Protein AF-A0A7J6P573-F1 (afdb_monomer_lite)

Radius of gyration: 53.31 Å; chains: 1; bounding box: 115×46×154 Å

Structure (mmCIF, N/CA/C/O backbone):
data_AF-A0A7J6P573-F1
#
_entry.id   AF-A0A7J6P573-F1
#
loop_
_atom_site.group_PDB
_atom_site.id
_atom_site.type_symbol
_atom_site.label_atom_id
_atom_site.label_alt_id
_atom_site.label_comp_id
_atom_site.label_asym_id
_atom_site.label_entity_id
_atom_site.label_seq_id
_atom_site.pdbx_PDB_ins_code
_atom_site.Cartn_x
_atom_site.Cartn_y
_atom_site.Cartn_z
_atom_site.occupancy
_atom_site.B_iso_or_equiv
_atom_site.auth_seq_id
_atom_site.auth_comp_id
_atom_site.auth_asym_id
_atom_site.auth_atom_id
_atom_site.pdbx_PDB_model_num
ATOM 1 N N . MET A 1 1 ? -45.128 -30.178 94.045 1.00 43.94 1 MET A N 1
ATOM 2 C CA . MET A 1 1 ? -44.960 -30.212 92.576 1.00 43.94 1 MET A CA 1
ATOM 3 C C . MET A 1 1 ? -45.732 -29.048 91.982 1.00 43.94 1 MET A C 1
ATOM 5 O O . MET A 1 1 ? -46.834 -28.807 92.449 1.00 43.94 1 MET A O 1
ATOM 9 N N . GLY A 1 2 ? -45.166 -28.350 90.994 1.00 41.28 2 GLY A N 1
ATOM 10 C CA . GLY A 1 2 ? -45.863 -27.306 90.231 1.00 41.28 2 GLY A CA 1
ATOM 11 C C . GLY A 1 2 ? -45.078 -26.000 90.137 1.00 41.28 2 GLY A C 1
ATOM 12 O O . GLY A 1 2 ? -45.415 -25.030 90.800 1.00 41.28 2 GLY A O 1
ATOM 13 N N . SER A 1 3 ? -44.001 -26.004 89.350 1.00 35.94 3 SER A N 1
ATOM 14 C CA . SER A 1 3 ? -43.185 -24.824 89.044 1.00 35.94 3 SER A CA 1
ATOM 15 C C . SER A 1 3 ? -43.950 -23.885 88.088 1.00 35.94 3 SER A C 1
ATOM 17 O O . SER A 1 3 ? -44.487 -24.380 87.091 1.00 35.94 3 SER A O 1
ATOM 19 N N . PRO A 1 4 ? -44.038 -22.568 88.354 1.00 46.03 4 PRO A N 1
ATOM 20 C CA . PRO A 1 4 ? -44.688 -21.631 87.450 1.00 46.03 4 PRO A CA 1
ATOM 21 C C . PRO A 1 4 ? -43.795 -21.380 86.229 1.00 46.03 4 PRO A C 1
ATOM 23 O O . PRO A 1 4 ? -42.651 -20.943 86.345 1.00 46.03 4 PRO A O 1
ATOM 26 N N . ARG A 1 5 ? -44.336 -21.694 85.047 1.00 45.78 5 ARG A N 1
ATOM 27 C CA . ARG A 1 5 ? -43.726 -21.429 83.740 1.00 45.78 5 ARG A CA 1
ATOM 28 C C . ARG A 1 5 ? -43.438 -19.934 83.595 1.00 45.78 5 ARG A C 1
ATOM 30 O O . ARG A 1 5 ? -44.344 -19.113 83.708 1.00 45.78 5 ARG A O 1
ATOM 37 N N . ALA A 1 6 ? -42.179 -19.612 83.317 1.00 46.62 6 ALA A N 1
ATOM 38 C CA . ALA A 1 6 ? -41.739 -18.278 82.947 1.00 46.62 6 ALA A CA 1
ATOM 39 C C . ALA A 1 6 ? -42.472 -17.819 81.677 1.00 46.62 6 ALA A C 1
ATOM 41 O O . ALA A 1 6 ? -42.415 -18.487 80.645 1.00 46.62 6 ALA A O 1
ATOM 42 N N . ALA A 1 7 ? -43.152 -16.678 81.762 1.00 47.31 7 ALA A N 1
ATOM 43 C CA . ALA A 1 7 ? -43.658 -15.964 80.602 1.00 47.31 7 ALA A CA 1
ATOM 44 C C . ALA A 1 7 ? -42.458 -15.470 79.777 1.00 47.31 7 ALA A C 1
ATOM 46 O O . ALA A 1 7 ? -41.698 -14.605 80.214 1.00 47.31 7 ALA A O 1
ATOM 47 N N . SER A 1 8 ? -42.248 -16.053 78.599 1.00 50.53 8 SER A N 1
ATOM 48 C CA . SER A 1 8 ? -41.282 -15.563 77.619 1.00 50.53 8 SER A CA 1
ATOM 49 C C . SER A 1 8 ? -41.770 -14.221 77.070 1.00 50.53 8 SER A C 1
ATOM 51 O O . SER A 1 8 ? -42.829 -14.154 76.451 1.00 50.53 8 SER A O 1
ATOM 53 N N . SER A 1 9 ? -41.013 -13.152 77.327 1.00 51.59 9 SER A N 1
ATOM 54 C CA . SER A 1 9 ? -41.333 -11.791 76.881 1.00 51.59 9 SER A CA 1
ATOM 55 C C . SER A 1 9 ? -41.435 -11.715 75.344 1.00 51.59 9 SER A C 1
ATOM 57 O O . SER A 1 9 ? -40.493 -12.141 74.671 1.00 51.59 9 SER A O 1
ATOM 59 N N . PRO A 1 10 ? -42.514 -11.144 74.770 1.00 57.53 10 PRO A N 1
ATOM 60 C CA . PRO A 1 10 ? -42.700 -11.001 73.317 1.00 57.53 10 PRO A CA 1
ATOM 61 C C . PRO A 1 10 ? -41.583 -10.191 72.637 1.00 57.53 10 PRO A C 1
ATOM 63 O O . PRO A 1 10 ? -41.299 -10.387 71.460 1.00 57.53 10 PRO A O 1
ATOM 66 N N . SER A 1 11 ? -40.869 -9.360 73.402 1.00 58.06 11 SER A N 1
ATOM 67 C CA . SER A 1 11 ? -39.683 -8.623 72.953 1.00 58.06 11 SER A CA 1
ATOM 68 C C . SER A 1 11 ? -38.535 -9.549 72.511 1.00 58.06 11 SER A C 1
ATOM 70 O O . SER A 1 11 ? -37.875 -9.253 71.519 1.00 58.06 11 SER A O 1
ATOM 72 N N . ARG A 1 12 ? -38.354 -10.713 73.162 1.00 58.75 12 ARG A N 1
ATOM 73 C CA . ARG A 1 12 ? -37.342 -11.716 72.769 1.00 58.75 12 ARG A CA 1
ATOM 74 C C . ARG A 1 12 ? -37.681 -12.415 71.454 1.00 58.75 12 ARG A C 1
ATOM 76 O O . ARG A 1 12 ? -36.797 -12.622 70.629 1.00 58.75 12 ARG A O 1
ATOM 83 N N . ALA A 1 13 ? -38.957 -12.732 71.247 1.00 65.94 13 ALA A N 1
ATOM 84 C CA . ALA A 1 13 ? -39.418 -13.364 70.014 1.00 65.94 13 ALA A CA 1
ATOM 85 C C . ALA A 1 13 ? -39.242 -12.431 68.802 1.00 65.94 13 ALA A C 1
ATOM 87 O O . ALA A 1 13 ? -38.835 -12.872 67.732 1.00 65.94 13 ALA A O 1
ATOM 88 N N . ILE A 1 14 ? -39.476 -11.126 68.979 1.00 69.12 14 ILE A N 1
ATOM 89 C CA . ILE A 1 14 ? -39.276 -10.126 67.920 1.00 69.12 14 ILE A CA 1
ATOM 90 C C . ILE A 1 14 ? -37.786 -9.965 67.587 1.00 69.12 14 ILE A C 1
ATOM 92 O O . ILE A 1 14 ? -37.425 -9.939 66.411 1.00 69.12 14 ILE A O 1
ATOM 96 N N . THR A 1 15 ? -36.902 -9.922 68.590 1.00 76.38 15 THR A N 1
ATOM 97 C CA . THR A 1 15 ? -35.450 -9.856 68.346 1.00 76.38 15 THR A CA 1
ATOM 98 C C . THR A 1 15 ? -34.914 -11.097 67.633 1.00 76.38 15 THR A C 1
ATOM 100 O O . THR A 1 15 ? -34.114 -10.958 66.714 1.00 76.38 15 THR A O 1
ATOM 103 N N . GLU A 1 16 ? -35.394 -12.296 67.977 1.00 79.06 16 GLU A N 1
ATOM 104 C CA . GLU A 1 16 ? -34.980 -13.542 67.313 1.00 79.06 16 GLU A CA 1
ATOM 105 C C . GLU A 1 16 ? -35.412 -13.584 65.838 1.00 79.06 16 GLU A C 1
ATOM 107 O O . GLU A 1 16 ? -34.642 -14.008 64.974 1.00 79.06 16 GLU A O 1
ATOM 112 N N . VAL A 1 17 ? -36.611 -13.083 65.519 1.00 82.69 17 VAL A N 1
ATOM 113 C CA . VAL A 1 17 ? -37.100 -12.985 64.133 1.00 82.69 17 VAL A CA 1
ATOM 114 C C . VAL A 1 17 ? -36.307 -11.952 63.325 1.00 82.69 17 VAL A C 1
ATOM 116 O O . VAL A 1 17 ? -35.966 -12.208 62.167 1.00 82.69 17 VAL A O 1
ATOM 119 N N . CYS A 1 18 ? -35.975 -10.802 63.918 1.00 78.19 18 CYS A N 1
ATOM 120 C CA . CYS A 1 18 ? -35.147 -9.784 63.268 1.00 78.19 18 CYS A CA 1
ATOM 121 C C . CYS A 1 18 ? -33.716 -10.281 63.014 1.00 78.19 18 CYS A C 1
ATOM 123 O O . CYS A 1 18 ? -33.201 -10.103 61.911 1.00 78.19 18 CYS A O 1
ATOM 125 N N . GLU A 1 19 ? -33.094 -10.965 63.977 1.00 85.06 19 GLU A N 1
ATOM 126 C CA . GLU A 1 19 ? -31.773 -11.574 63.788 1.00 85.06 19 GLU A CA 1
ATOM 127 C C . GLU A 1 19 ? -31.782 -12.665 62.713 1.00 85.06 19 GLU A C 1
ATOM 129 O O . GLU A 1 19 ? -30.853 -12.748 61.910 1.00 85.06 19 GLU A O 1
ATOM 134 N N . ALA A 1 20 ? -32.832 -13.489 62.657 1.00 85.50 20 ALA A N 1
ATOM 135 C CA . ALA A 1 20 ? -32.967 -14.508 61.621 1.00 85.50 20 ALA A CA 1
ATOM 136 C C . ALA A 1 20 ? -33.072 -13.887 60.216 1.00 85.50 20 ALA A C 1
ATOM 138 O O . ALA A 1 20 ? -32.422 -14.367 59.286 1.00 85.50 20 ALA A O 1
ATOM 139 N N . LYS A 1 21 ? -33.832 -12.792 60.063 1.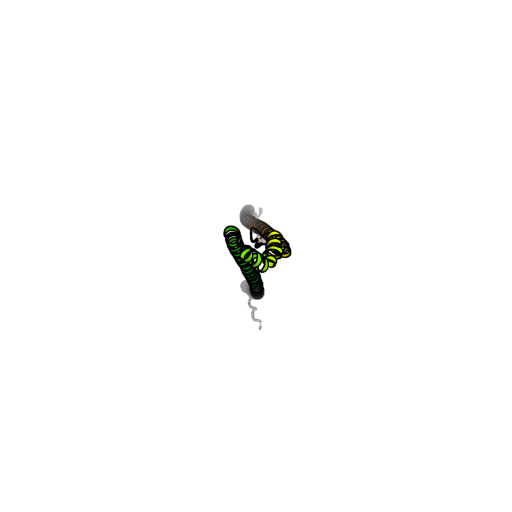00 84.00 21 LYS A N 1
ATOM 140 C CA . LYS A 1 21 ? -33.922 -12.045 58.797 1.00 84.00 21 LYS A CA 1
ATOM 141 C C . LYS A 1 21 ? -32.599 -11.386 58.407 1.00 84.00 21 LYS A C 1
ATOM 143 O O . LYS A 1 21 ? -32.225 -11.464 57.240 1.00 84.00 21 LYS A O 1
ATOM 148 N N . LEU A 1 22 ? -31.879 -10.792 59.360 1.00 85.75 22 LEU A N 1
ATOM 149 C CA . LEU A 1 22 ? -30.566 -10.189 59.104 1.00 85.75 22 LEU A CA 1
ATOM 150 C C . LEU A 1 22 ? -29.550 -11.229 58.618 1.00 85.75 22 LEU A C 1
ATOM 152 O O . LEU A 1 22 ? -28.890 -10.996 57.611 1.00 85.75 22 LEU A O 1
ATOM 156 N N . ARG A 1 23 ? -29.497 -12.418 59.234 1.00 88.94 23 ARG A N 1
ATOM 157 C CA . ARG A 1 23 ? -28.616 -13.511 58.774 1.00 88.94 23 ARG A CA 1
ATOM 158 C C . ARG A 1 23 ? -28.966 -13.999 57.365 1.00 88.94 23 ARG A C 1
ATOM 160 O O . ARG A 1 23 ? -28.074 -14.316 56.585 1.00 88.94 23 ARG A O 1
ATOM 167 N N . LEU A 1 24 ? -30.256 -14.042 57.028 1.00 88.12 24 LEU A N 1
ATOM 168 C CA . LEU A 1 24 ? -30.734 -14.382 55.683 1.00 88.12 24 LEU A CA 1
ATOM 169 C C . LEU A 1 24 ? -30.317 -13.332 54.643 1.00 88.12 24 LEU A C 1
ATOM 171 O O . LEU A 1 24 ? -29.870 -13.687 53.551 1.00 88.12 24 LEU A O 1
ATOM 175 N N . MET A 1 25 ? -30.420 -12.047 54.990 1.00 83.31 25 MET A N 1
ATOM 176 C CA . MET A 1 25 ? -29.971 -10.948 54.133 1.00 83.31 25 MET A CA 1
ATOM 177 C C . MET A 1 25 ? -28.450 -10.946 53.946 1.00 83.31 25 MET A C 1
ATOM 179 O O . MET A 1 25 ? -27.983 -10.787 52.823 1.00 83.31 25 MET A O 1
ATOM 183 N N . GLU A 1 26 ? -27.677 -11.175 55.010 1.00 88.50 26 GLU A N 1
ATOM 184 C CA . GLU A 1 26 ? -26.214 -11.293 54.941 1.00 88.50 26 GLU A CA 1
ATOM 185 C C . GLU A 1 26 ? -25.767 -12.486 54.086 1.00 88.50 26 GLU A C 1
ATOM 187 O O . GLU A 1 26 ? -24.824 -12.364 53.304 1.00 88.50 26 GLU A O 1
ATOM 192 N N . GLY A 1 27 ? -26.456 -13.629 54.195 1.00 84.62 27 GLY A N 1
ATOM 193 C CA . GLY A 1 27 ? -26.216 -14.792 53.337 1.00 84.62 27 GLY A CA 1
ATOM 194 C C . GLY A 1 27 ? -26.481 -14.482 51.864 1.00 84.62 27 GLY A C 1
ATOM 195 O O . GLY A 1 27 ? -25.620 -14.721 51.020 1.00 84.62 27 GLY A O 1
ATOM 196 N N . SER A 1 28 ? -27.622 -13.850 51.576 1.00 83.56 28 SER A N 1
ATOM 197 C CA . SER A 1 28 ? -28.008 -13.457 50.214 1.00 83.56 28 SER A CA 1
ATOM 198 C C . SER A 1 28 ? -27.032 -12.440 49.606 1.00 83.56 28 SER A C 1
ATOM 200 O O . SER A 1 28 ? -26.704 -12.525 48.425 1.00 83.56 28 SER A O 1
ATOM 202 N N . LEU A 1 29 ? -26.530 -11.492 50.409 1.00 82.12 29 LEU A N 1
ATOM 203 C CA . LEU A 1 29 ? -25.519 -10.517 49.989 1.00 82.12 29 LEU A CA 1
ATOM 204 C C . LEU A 1 29 ? -24.195 -11.190 49.619 1.00 82.12 29 LEU A C 1
ATOM 206 O O . LEU A 1 29 ? -23.655 -10.897 48.558 1.00 82.12 29 LEU A O 1
ATOM 210 N N . ARG A 1 30 ? -23.706 -12.133 50.432 1.00 86.12 30 ARG A N 1
ATOM 211 C CA . ARG A 1 30 ? -22.463 -12.866 50.128 1.00 86.12 30 ARG A CA 1
ATOM 212 C C . ARG A 1 30 ? -22.586 -13.755 48.892 1.00 86.12 30 ARG A C 1
ATOM 214 O O . ARG A 1 30 ? -21.632 -13.876 48.125 1.00 86.12 30 ARG A O 1
ATOM 221 N N . GLU A 1 31 ? -23.743 -14.372 48.673 1.00 82.81 31 GLU A N 1
ATOM 222 C CA . GLU A 1 31 ? -24.013 -15.142 47.451 1.00 82.81 31 GLU A CA 1
ATOM 223 C C . GLU A 1 31 ? -24.044 -14.238 46.211 1.00 82.81 31 GLU A C 1
ATOM 225 O O . GLU A 1 31 ? -23.448 -14.565 45.186 1.00 82.81 31 GLU A O 1
ATOM 230 N N . LEU A 1 32 ? -24.654 -13.054 46.315 1.00 81.00 32 LEU A N 1
ATOM 231 C CA . LEU A 1 32 ? -24.634 -12.042 45.255 1.00 81.00 32 LEU A CA 1
ATOM 232 C C . LEU A 1 32 ? -23.225 -11.501 44.980 1.00 81.00 32 LEU A C 1
ATOM 234 O O . LEU A 1 32 ? -22.864 -11.313 43.820 1.00 81.00 32 LEU A O 1
ATOM 238 N N . GLU A 1 33 ? -22.432 -11.243 46.018 1.00 83.50 33 GLU A N 1
ATOM 239 C CA . GLU A 1 33 ? -21.050 -10.767 45.895 1.00 83.50 33 GLU A CA 1
ATOM 240 C C . GLU A 1 33 ? -20.144 -11.824 45.263 1.00 83.50 33 GLU A C 1
ATOM 242 O O . GLU A 1 33 ? -19.420 -11.515 44.320 1.00 83.50 33 GLU A O 1
ATOM 247 N N . SER A 1 34 ? -20.226 -13.077 45.717 1.00 83.19 34 SER A N 1
ATOM 248 C CA . SER A 1 34 ? -19.452 -14.183 45.137 1.00 83.19 34 SER A CA 1
ATOM 249 C C . SER A 1 34 ? -19.878 -14.507 43.703 1.00 83.19 34 SER A C 1
ATOM 251 O O . SER A 1 34 ? -19.017 -14.717 42.851 1.00 83.19 34 SER A O 1
ATOM 253 N N . GLY A 1 35 ? -21.178 -14.462 43.395 1.00 87.62 35 GLY A N 1
ATOM 254 C CA . GLY A 1 35 ? -21.686 -14.637 42.033 1.00 87.62 35 GLY A CA 1
ATOM 255 C C . GLY A 1 35 ? -21.244 -13.519 41.084 1.00 87.62 35 GLY A C 1
ATOM 256 O O . GLY A 1 35 ? -20.828 -13.793 39.959 1.00 87.62 35 GLY A O 1
ATOM 257 N N . LYS A 1 36 ? -21.269 -12.259 41.540 1.00 88.19 36 LYS A N 1
ATOM 258 C CA . LYS A 1 36 ? -20.754 -11.119 40.762 1.00 88.19 36 LYS A CA 1
ATOM 259 C C . LYS A 1 36 ? -19.240 -11.177 40.584 1.00 88.19 36 LYS A C 1
ATOM 261 O O . LYS A 1 36 ? -18.768 -10.876 39.494 1.00 88.19 36 LYS A O 1
ATOM 266 N N . ALA A 1 37 ? -18.492 -11.567 41.615 1.00 83.88 37 ALA A N 1
ATOM 267 C CA . ALA A 1 37 ? -17.044 -11.732 41.527 1.00 83.88 37 ALA A CA 1
ATOM 268 C C . ALA A 1 37 ? -16.671 -12.813 40.502 1.00 83.88 37 ALA A C 1
ATOM 270 O O . ALA A 1 37 ? -15.862 -12.548 39.620 1.00 83.88 37 ALA A O 1
ATOM 271 N N . ALA A 1 38 ? -17.335 -13.972 40.541 1.00 88.56 38 ALA A N 1
ATOM 272 C CA . ALA A 1 38 ? -17.115 -15.045 39.572 1.00 88.56 38 ALA A CA 1
ATOM 273 C C . ALA A 1 38 ? -17.469 -14.623 38.134 1.00 88.56 38 ALA A C 1
ATOM 275 O O . ALA A 1 38 ? -16.730 -14.925 37.200 1.00 88.56 38 ALA A O 1
ATOM 276 N N . ALA A 1 39 ? -18.570 -13.885 37.946 1.00 88.12 39 ALA A N 1
ATOM 277 C CA . ALA A 1 39 ? -18.953 -13.370 36.631 1.00 88.12 39 ALA A CA 1
ATOM 278 C C . ALA A 1 39 ? -17.941 -12.347 36.083 1.00 88.12 39 ALA A C 1
ATOM 280 O O . ALA A 1 39 ? -17.619 -12.379 34.896 1.00 88.12 39 ALA A O 1
ATOM 281 N N . LEU A 1 40 ? -17.417 -11.465 36.941 1.00 88.88 40 LEU A N 1
ATOM 282 C CA . LEU A 1 40 ? -16.376 -10.504 36.569 1.00 88.88 40 LEU A CA 1
ATOM 283 C C . LEU A 1 40 ? -15.049 -11.196 36.247 1.00 88.88 40 LEU A C 1
ATOM 285 O O . LEU A 1 40 ? -14.399 -10.820 35.278 1.00 88.88 40 LEU A O 1
ATOM 289 N N . GLU A 1 41 ? -14.654 -12.218 37.009 1.00 92.12 41 GLU A N 1
ATOM 290 C CA . GLU A 1 41 ? -13.468 -13.028 36.704 1.00 92.12 41 GLU A CA 1
ATOM 291 C C . GLU A 1 41 ? -13.602 -13.732 35.348 1.00 92.12 41 GLU A C 1
ATOM 293 O O . GLU A 1 41 ? -12.665 -13.722 34.550 1.00 92.12 41 GLU A O 1
ATOM 298 N N . GLU A 1 42 ? -14.776 -14.288 35.041 1.00 92.88 42 GLU A N 1
ATOM 299 C CA . GLU A 1 42 ? -15.028 -14.905 33.739 1.00 92.88 42 GLU A CA 1
ATOM 300 C C . GLU A 1 42 ? -14.995 -13.876 32.596 1.00 92.88 42 GLU A C 1
ATOM 302 O O . GLU A 1 42 ? -14.452 -14.158 31.524 1.00 92.88 42 GLU A O 1
ATOM 307 N N . GLU A 1 43 ? -15.530 -12.668 32.804 1.00 91.19 43 GLU A N 1
ATOM 308 C CA . GLU A 1 43 ? -15.414 -11.583 31.825 1.00 91.19 43 GLU A CA 1
ATOM 309 C C . GLU A 1 43 ? -13.966 -11.141 31.611 1.00 91.19 43 GLU A C 1
ATOM 311 O O . GLU A 1 43 ? -13.571 -10.988 30.454 1.00 91.19 43 GLU A O 1
ATOM 316 N N . ILE A 1 44 ? -13.172 -11.003 32.679 1.00 92.00 44 ILE A N 1
ATOM 317 C CA . ILE A 1 44 ? -11.746 -10.655 32.591 1.00 92.00 44 ILE A CA 1
ATOM 318 C C . ILE A 1 44 ? -11.004 -11.701 31.754 1.00 92.00 44 ILE A C 1
ATOM 320 O O . ILE A 1 44 ? -10.337 -11.348 30.782 1.00 92.00 44 ILE A O 1
ATOM 324 N N . LEU A 1 45 ? -11.206 -12.990 32.043 1.00 94.56 45 LEU A N 1
ATOM 325 C CA . LEU A 1 45 ? -10.591 -14.079 31.280 1.00 94.56 45 LEU A CA 1
ATOM 326 C C . LEU A 1 45 ? -11.005 -14.059 29.803 1.00 94.56 45 LEU A C 1
ATOM 328 O O . LEU A 1 45 ? -10.179 -14.279 28.917 1.00 94.56 45 LEU A O 1
ATOM 332 N N . ARG A 1 46 ? -12.277 -13.763 29.507 1.00 93.12 46 ARG A N 1
ATOM 333 C CA . ARG A 1 46 ? -12.747 -13.613 28.121 1.00 93.12 46 ARG A CA 1
ATOM 334 C C . ARG A 1 46 ? -12.126 -12.402 27.430 1.00 93.12 46 ARG A C 1
ATOM 336 O O . ARG A 1 46 ? -11.844 -12.482 26.234 1.00 93.12 46 ARG A O 1
ATOM 343 N N . THR A 1 47 ? -11.950 -11.281 28.128 1.00 91.12 47 THR A N 1
ATOM 344 C CA . THR A 1 47 ? -11.287 -10.103 27.558 1.00 91.12 47 THR A CA 1
ATOM 345 C C . THR A 1 47 ? -9.806 -10.349 27.316 1.00 91.12 47 THR A C 1
ATOM 347 O O . THR A 1 47 ? -9.326 -9.987 26.245 1.00 91.12 47 THR A O 1
ATOM 350 N N . ASP A 1 48 ? -9.115 -11.030 28.228 1.00 93.88 48 ASP A N 1
ATOM 351 C CA . ASP A 1 48 ? -7.700 -11.373 28.078 1.00 93.88 48 ASP A CA 1
ATOM 352 C C . ASP A 1 48 ? -7.486 -12.314 26.888 1.00 93.88 48 ASP A C 1
ATOM 354 O O . ASP A 1 48 ? -6.648 -12.042 26.030 1.00 93.88 48 ASP A O 1
ATOM 358 N N . ALA A 1 49 ? -8.328 -13.344 26.742 1.00 94.12 49 ALA A N 1
ATOM 359 C CA . ALA A 1 49 ? -8.282 -14.239 25.585 1.00 94.12 49 ALA A CA 1
ATOM 360 C C . ALA A 1 49 ? -8.491 -13.490 24.254 1.00 94.12 49 ALA A C 1
ATOM 362 O O . ALA A 1 49 ? -7.797 -13.749 23.271 1.00 94.12 49 ALA A O 1
ATOM 363 N N . LYS A 1 50 ? -9.416 -12.520 24.216 1.00 92.25 50 LYS A N 1
ATOM 364 C CA . LYS A 1 50 ? -9.623 -11.671 23.030 1.00 92.25 50 LYS A CA 1
ATOM 365 C C . LYS A 1 50 ? -8.441 -10.744 22.758 1.00 92.25 50 LYS A C 1
ATOM 367 O O . LYS A 1 50 ? -8.133 -10.490 21.597 1.00 92.25 50 LYS A O 1
ATOM 372 N N . LEU A 1 51 ? -7.799 -10.209 23.796 1.00 91.44 51 LEU A N 1
ATOM 373 C CA . LEU A 1 51 ? -6.602 -9.384 23.640 1.00 91.44 51 LEU A CA 1
ATOM 374 C C . LEU A 1 51 ? -5.440 -10.202 23.071 1.00 91.44 51 LEU A C 1
ATOM 376 O O . LEU A 1 51 ? -4.751 -9.719 22.174 1.00 91.44 51 LEU A O 1
ATOM 380 N N . GLU A 1 52 ? -5.258 -11.442 23.528 1.00 93.94 52 GLU A N 1
ATOM 381 C CA . GLU A 1 52 ? -4.266 -12.361 22.963 1.00 93.94 52 GLU A CA 1
ATOM 382 C C . GLU A 1 52 ? -4.561 -12.690 21.494 1.00 93.94 52 GLU A C 1
ATOM 384 O O . GLU A 1 52 ? -3.657 -12.622 20.660 1.00 93.94 52 GLU A O 1
ATOM 389 N N . GLU A 1 53 ? -5.819 -12.980 21.147 1.00 94.19 53 GLU A N 1
ATOM 390 C CA . GLU A 1 53 ? -6.236 -13.231 19.761 1.00 94.19 53 GLU A CA 1
ATOM 391 C C . GLU A 1 53 ? -5.965 -12.016 18.856 1.00 94.19 53 GLU A C 1
ATOM 393 O O . GLU A 1 53 ? -5.387 -12.149 17.775 1.00 94.19 53 GLU A O 1
ATOM 398 N N . LEU A 1 54 ? -6.311 -10.809 19.318 1.00 89.94 54 LEU A N 1
ATOM 399 C CA . LEU A 1 54 ? -6.016 -9.567 18.599 1.00 89.94 54 LEU A CA 1
ATOM 400 C C . LEU A 1 54 ? -4.509 -9.326 18.452 1.00 89.94 54 LEU A C 1
ATOM 402 O O . LEU A 1 54 ? -4.075 -8.859 17.399 1.00 89.94 54 LEU A O 1
ATOM 406 N N . GLY A 1 55 ? -3.713 -9.666 19.468 1.00 93.12 55 GLY A N 1
ATOM 407 C CA . GLY A 1 55 ? -2.253 -9.614 19.400 1.00 93.12 55 GLY A CA 1
ATOM 408 C C . GLY A 1 55 ? -1.697 -10.539 18.316 1.00 93.12 55 GLY A C 1
ATOM 409 O O . GLY A 1 55 ? -0.912 -10.106 17.474 1.00 93.12 55 GLY A O 1
ATOM 410 N N . GLN A 1 56 ? -2.176 -11.785 18.262 1.00 94.69 56 GLN A N 1
ATOM 411 C CA . GLN A 1 56 ? -1.774 -12.752 17.235 1.00 94.69 56 GLN A CA 1
ATOM 412 C C . GLN A 1 56 ? -2.161 -12.297 15.821 1.00 94.69 56 GLN A C 1
ATOM 414 O O . GLN A 1 56 ? -1.367 -12.444 14.888 1.00 94.69 56 GLN A O 1
ATOM 419 N N . LEU A 1 57 ? -3.355 -11.718 15.654 1.00 90.00 57 LEU A N 1
ATOM 420 C CA . LEU A 1 57 ? -3.803 -11.152 14.379 1.00 90.00 57 LEU A CA 1
ATOM 421 C C . LEU A 1 57 ? -2.952 -9.951 13.953 1.00 90.00 57 LEU A C 1
ATOM 423 O O . LEU A 1 57 ? -2.598 -9.840 12.779 1.00 90.00 57 LEU A O 1
ATOM 427 N N . ALA A 1 58 ? -2.587 -9.072 14.889 1.00 88.44 58 ALA A N 1
ATOM 428 C CA . ALA A 1 58 ? -1.706 -7.942 14.611 1.00 88.44 58 ALA A CA 1
ATOM 429 C C . ALA A 1 58 ? -0.306 -8.409 14.182 1.00 88.44 58 ALA A C 1
ATOM 431 O O . ALA A 1 58 ? 0.242 -7.907 13.197 1.00 88.44 58 ALA A O 1
ATOM 432 N N . ASP A 1 59 ? 0.254 -9.412 14.859 1.00 92.44 59 ASP A N 1
ATOM 433 C CA . ASP A 1 59 ? 1.551 -9.993 14.506 1.00 92.44 59 ASP A CA 1
ATOM 434 C C . ASP A 1 59 ? 1.524 -10.700 13.145 1.00 92.44 59 ASP A C 1
ATOM 436 O O . ASP A 1 59 ? 2.501 -10.634 12.394 1.00 92.44 59 ASP A O 1
ATOM 440 N N . ALA A 1 60 ? 0.419 -11.374 12.810 1.00 90.56 60 ALA A N 1
ATOM 441 C CA . ALA A 1 60 ? 0.214 -11.972 11.493 1.00 90.56 60 ALA A CA 1
ATOM 442 C C . ALA A 1 60 ? 0.158 -10.898 10.399 1.00 90.56 60 ALA A C 1
ATOM 444 O O . ALA A 1 60 ? 0.966 -10.939 9.477 1.00 90.56 60 ALA A O 1
ATOM 445 N N . ALA A 1 61 ? -0.678 -9.870 10.567 1.00 85.06 61 ALA A N 1
ATOM 446 C CA . ALA A 1 61 ? -0.768 -8.765 9.614 1.00 85.06 61 ALA A CA 1
ATOM 447 C C . ALA A 1 61 ? 0.579 -8.044 9.427 1.00 85.06 61 ALA A C 1
ATOM 449 O O . ALA A 1 61 ? 0.933 -7.644 8.322 1.00 85.06 61 ALA A O 1
ATOM 450 N N . THR A 1 62 ? 1.366 -7.900 10.496 1.00 88.38 62 THR A N 1
ATOM 451 C CA . THR A 1 62 ? 2.694 -7.275 10.419 1.00 88.38 62 THR A CA 1
ATOM 452 C C . THR A 1 62 ? 3.691 -8.142 9.646 1.00 88.38 62 THR A C 1
ATOM 454 O O . THR A 1 62 ? 4.553 -7.601 8.952 1.00 88.38 62 THR A O 1
ATOM 457 N N . ARG A 1 63 ? 3.596 -9.474 9.752 1.00 91.25 63 ARG A N 1
ATOM 458 C CA . ARG A 1 63 ? 4.399 -10.403 8.943 1.00 91.25 63 ARG A CA 1
ATOM 459 C C . ARG A 1 63 ? 4.002 -10.339 7.474 1.00 91.25 63 ARG A C 1
ATOM 461 O O . ARG A 1 63 ? 4.884 -10.119 6.653 1.00 91.25 63 ARG A O 1
ATOM 468 N N . ASP A 1 64 ? 2.710 -10.404 7.175 1.00 86.88 64 ASP A N 1
ATOM 469 C CA . ASP A 1 64 ? 2.198 -10.333 5.802 1.00 86.88 64 ASP A CA 1
ATOM 470 C C . ASP A 1 64 ? 2.629 -9.021 5.122 1.00 86.88 64 ASP A C 1
ATOM 472 O O . ASP A 1 64 ? 3.166 -9.026 4.017 1.00 86.88 64 ASP A O 1
ATOM 476 N N . LEU A 1 65 ? 2.525 -7.888 5.829 1.00 79.69 65 LEU A N 1
ATOM 477 C CA . LEU A 1 65 ? 2.989 -6.589 5.327 1.00 79.69 65 LEU A CA 1
ATOM 478 C C . LEU A 1 65 ? 4.502 -6.541 5.072 1.00 79.69 65 LEU A C 1
ATOM 480 O O . LEU A 1 65 ? 4.947 -5.845 4.158 1.00 79.69 65 LEU A O 1
ATOM 484 N N . ARG A 1 66 ? 5.309 -7.234 5.885 1.00 84.94 66 ARG A N 1
ATOM 485 C CA . ARG A 1 66 ? 6.760 -7.322 5.660 1.00 84.94 66 ARG A CA 1
ATOM 486 C C . ARG A 1 66 ? 7.070 -8.157 4.427 1.00 84.94 66 ARG A C 1
ATOM 488 O O . ARG A 1 66 ? 7.883 -7.718 3.622 1.00 84.94 66 ARG A O 1
ATOM 495 N N . GLU A 1 67 ? 6.404 -9.294 4.258 1.00 86.12 67 GLU A N 1
ATOM 496 C CA . GLU A 1 67 ? 6.563 -10.143 3.075 1.00 86.12 67 GLU A CA 1
ATOM 497 C C . GLU A 1 67 ? 6.157 -9.395 1.797 1.00 86.12 67 GLU A C 1
ATOM 499 O O . GLU A 1 67 ? 6.919 -9.374 0.829 1.00 86.12 67 GLU A O 1
ATOM 504 N N . ASP A 1 68 ? 5.020 -8.694 1.809 1.00 77.19 68 ASP A N 1
ATOM 505 C CA . ASP A 1 68 ? 4.574 -7.860 0.687 1.00 77.19 68 ASP A CA 1
ATOM 506 C C . ASP A 1 68 ? 5.582 -6.746 0.363 1.00 77.19 68 ASP A C 1
ATOM 508 O O . ASP A 1 68 ? 5.872 -6.463 -0.807 1.00 77.19 68 ASP A O 1
ATOM 512 N N . PHE A 1 69 ? 6.151 -6.111 1.393 1.00 81.88 69 PHE A N 1
ATOM 513 C CA . PHE A 1 69 ? 7.166 -5.075 1.218 1.00 81.88 69 PHE A CA 1
ATOM 514 C C . PHE A 1 69 ? 8.471 -5.636 0.637 1.00 81.88 69 PHE A C 1
ATOM 516 O O . PHE A 1 69 ? 9.060 -5.027 -0.258 1.00 81.88 69 PHE A O 1
ATOM 523 N N . GLU A 1 70 ? 8.917 -6.800 1.108 1.00 80.44 70 GLU A N 1
ATOM 524 C CA . GLU A 1 70 ? 10.104 -7.487 0.594 1.00 80.44 70 GLU A CA 1
ATOM 525 C C . GLU A 1 70 ? 9.918 -7.894 -0.872 1.00 80.44 70 GLU A C 1
ATOM 527 O O . GLU A 1 70 ? 10.769 -7.574 -1.704 1.00 80.44 70 GLU A O 1
ATOM 532 N N . GLN A 1 71 ? 8.768 -8.471 -1.228 1.00 77.06 71 GLN A N 1
ATOM 533 C CA . GLN A 1 71 ? 8.432 -8.804 -2.616 1.00 77.06 71 GLN A CA 1
ATOM 534 C C . GLN A 1 71 ? 8.419 -7.562 -3.520 1.00 77.06 71 GLN A C 1
ATOM 536 O O . GLN A 1 71 ? 8.966 -7.579 -4.628 1.00 77.06 71 GLN A O 1
ATOM 541 N N . ALA A 1 72 ? 7.841 -6.451 -3.049 1.00 71.00 72 ALA A N 1
ATOM 542 C CA . ALA A 1 72 ? 7.854 -5.190 -3.785 1.00 71.00 72 ALA A CA 1
ATOM 543 C C . ALA A 1 72 ? 9.287 -4.665 -3.987 1.00 71.00 72 ALA A C 1
ATOM 545 O O . ALA A 1 72 ? 9.632 -4.188 -5.072 1.00 71.00 72 ALA A O 1
ATOM 546 N N . MET A 1 73 ? 10.142 -4.782 -2.970 1.00 79.94 73 MET A N 1
ATOM 547 C CA . MET A 1 73 ? 11.549 -4.392 -3.047 1.00 79.94 73 MET A CA 1
ATOM 548 C C . MET A 1 73 ? 12.343 -5.256 -4.030 1.00 79.94 73 MET A C 1
ATOM 550 O O . MET A 1 73 ? 13.116 -4.714 -4.824 1.00 79.94 73 MET A O 1
ATOM 554 N N . GLU A 1 74 ? 12.145 -6.573 -4.033 1.00 77.00 74 GLU A N 1
ATOM 555 C CA . GLU A 1 74 ? 12.766 -7.481 -5.004 1.00 77.00 74 GLU A CA 1
ATOM 556 C C . GLU A 1 74 ? 12.343 -7.147 -6.437 1.00 77.00 74 GLU A C 1
ATOM 558 O O . GLU A 1 74 ? 13.181 -7.067 -7.344 1.00 77.00 74 GLU A O 1
ATOM 563 N N . LEU A 1 75 ? 11.057 -6.858 -6.642 1.00 75.06 75 LEU A N 1
ATOM 564 C CA . LEU A 1 75 ? 10.531 -6.462 -7.943 1.00 75.06 75 LEU A CA 1
ATOM 565 C C . LEU A 1 75 ? 11.128 -5.125 -8.411 1.00 75.06 75 LEU A C 1
ATOM 567 O O . LEU A 1 75 ? 11.580 -5.014 -9.555 1.00 75.06 75 LEU A O 1
ATOM 571 N N . LEU A 1 76 ? 11.243 -4.131 -7.526 1.00 75.62 76 LEU A N 1
ATOM 572 C CA . LEU A 1 76 ? 11.922 -2.863 -7.823 1.00 75.62 76 LEU A CA 1
ATOM 573 C C . LEU A 1 76 ? 13.407 -3.059 -8.162 1.00 75.62 76 LEU A C 1
ATOM 575 O O . LEU A 1 76 ? 13.933 -2.418 -9.075 1.00 75.62 76 LEU A O 1
ATOM 579 N N . GLN A 1 77 ? 14.098 -3.963 -7.472 1.00 77.44 77 GLN A N 1
ATOM 580 C CA . GLN A 1 77 ? 15.488 -4.285 -7.790 1.00 77.44 77 GLN A CA 1
ATOM 581 C C . GLN A 1 77 ? 15.617 -5.004 -9.138 1.00 77.44 77 GLN A C 1
ATOM 583 O O . GLN A 1 77 ? 16.529 -4.697 -9.908 1.00 77.44 77 GLN A O 1
ATOM 588 N N . SER A 1 78 ? 14.709 -5.928 -9.453 1.00 77.31 78 SER A N 1
ATOM 589 C CA . SER A 1 78 ? 14.713 -6.648 -10.730 1.00 77.31 78 SER A CA 1
ATOM 590 C C . SER A 1 78 ? 14.469 -5.703 -11.911 1.00 77.31 78 SER A C 1
ATOM 592 O O . SER A 1 78 ? 15.252 -5.681 -12.862 1.00 77.31 78 SER A O 1
ATOM 594 N N . THR A 1 79 ? 13.459 -4.835 -11.811 1.00 76.06 79 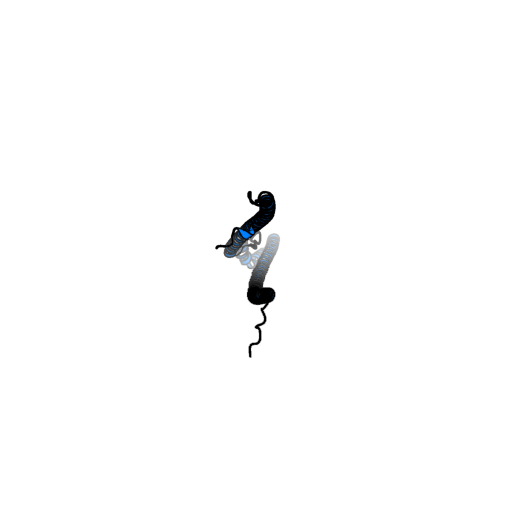THR A N 1
ATOM 595 C CA . THR A 1 79 ? 13.133 -3.832 -12.835 1.00 76.06 79 THR A CA 1
ATOM 596 C C . THR A 1 79 ? 14.262 -2.823 -13.006 1.00 76.06 79 THR A C 1
ATOM 598 O O . THR A 1 79 ? 14.612 -2.475 -14.136 1.00 76.06 79 THR A O 1
ATOM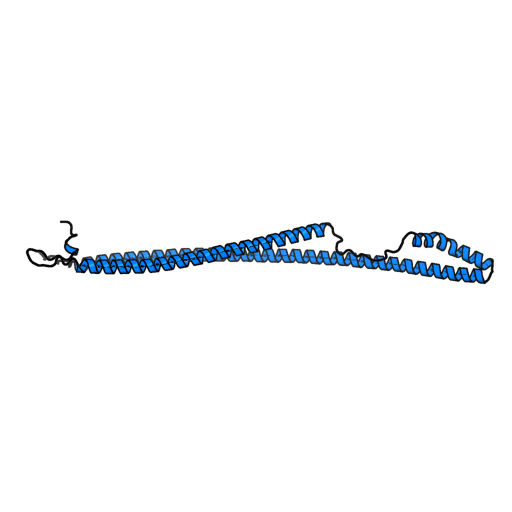 601 N N . ARG A 1 80 ? 14.906 -2.404 -11.909 1.00 79.25 80 ARG A N 1
ATOM 602 C CA . ARG A 1 80 ? 16.117 -1.579 -11.963 1.00 79.25 80 ARG A CA 1
ATOM 603 C C . ARG A 1 80 ? 17.231 -2.260 -12.760 1.00 79.25 80 ARG A C 1
ATOM 605 O O . ARG A 1 80 ? 17.790 -1.619 -13.645 1.00 79.25 80 ARG A O 1
ATOM 612 N N . ARG A 1 81 ? 17.529 -3.537 -12.495 1.00 75.50 81 ARG A N 1
ATOM 613 C CA . ARG A 1 81 ? 18.571 -4.289 -13.223 1.00 75.50 81 ARG A CA 1
ATOM 614 C C . ARG A 1 81 ? 18.266 -4.390 -14.716 1.00 75.50 81 ARG A C 1
ATOM 616 O O . ARG A 1 81 ? 19.164 -4.195 -15.529 1.00 75.50 81 ARG A O 1
ATOM 623 N N . VAL A 1 82 ? 17.008 -4.642 -15.085 1.00 76.62 82 VAL A N 1
ATOM 624 C CA . VAL A 1 82 ? 16.582 -4.677 -16.495 1.00 76.62 82 VAL A CA 1
ATOM 625 C C . VAL A 1 82 ? 16.806 -3.318 -17.159 1.00 76.62 82 VAL A C 1
ATOM 627 O O . VAL A 1 82 ? 17.406 -3.252 -18.229 1.00 76.62 82 VAL A O 1
ATOM 630 N N . LYS A 1 83 ? 16.404 -2.221 -16.507 1.00 77.00 83 LYS A N 1
ATOM 631 C CA . LYS A 1 83 ? 16.610 -0.859 -17.028 1.00 77.00 83 LYS A CA 1
ATOM 632 C C . LYS A 1 83 ? 18.092 -0.505 -17.153 1.00 77.00 83 LYS A C 1
ATOM 634 O O . LYS A 1 83 ? 18.497 0.075 -18.157 1.00 77.00 83 LYS A O 1
ATOM 639 N N . GLU A 1 84 ? 18.910 -0.873 -16.168 1.00 81.94 84 GLU A N 1
ATOM 640 C CA . GLU A 1 84 ? 20.366 -0.705 -16.226 1.00 81.94 84 GLU A CA 1
ATOM 641 C C . GLU A 1 84 ? 20.965 -1.486 -17.405 1.00 81.94 84 GLU A C 1
ATOM 643 O O . GLU A 1 84 ? 21.759 -0.926 -18.160 1.00 81.94 84 GLU A O 1
ATOM 648 N N . HIS A 1 85 ? 20.534 -2.730 -17.625 1.00 77.81 85 HIS A N 1
ATOM 649 C CA . HIS A 1 85 ? 20.985 -3.540 -18.755 1.00 77.81 85 HIS A CA 1
ATOM 650 C C . HIS A 1 85 ? 20.575 -2.934 -20.104 1.00 77.81 85 HIS A C 1
ATOM 652 O O . HIS A 1 85 ? 21.427 -2.752 -20.970 1.00 77.81 85 HIS A O 1
ATOM 658 N N . MET A 1 86 ? 19.316 -2.502 -20.251 1.00 74.38 86 MET A N 1
ATOM 659 C CA . MET A 1 86 ? 18.844 -1.813 -21.459 1.00 74.38 86 MET A CA 1
ATOM 660 C C . MET A 1 86 ? 19.647 -0.540 -21.750 1.00 74.38 86 MET A C 1
ATOM 662 O O . MET A 1 86 ? 19.958 -0.251 -22.905 1.00 74.38 86 MET A O 1
ATOM 666 N N . LEU A 1 87 ? 20.013 0.226 -20.716 1.00 80.94 87 LEU A N 1
ATOM 667 C CA . LEU A 1 87 ? 20.858 1.410 -20.877 1.00 80.94 87 LEU A CA 1
ATOM 668 C C . LEU A 1 87 ? 22.278 1.051 -21.327 1.00 80.94 87 LEU A C 1
ATOM 670 O O . LEU A 1 87 ? 22.842 1.768 -22.155 1.00 80.94 87 LEU A O 1
ATOM 674 N N . VAL A 1 88 ? 22.864 -0.025 -20.796 1.00 83.44 88 VAL A N 1
ATOM 675 C CA . VAL A 1 88 ? 24.190 -0.511 -21.211 1.00 83.44 88 VAL A CA 1
ATOM 676 C C . VAL A 1 88 ? 24.164 -0.958 -22.670 1.00 83.44 88 VAL A C 1
ATOM 678 O O . VAL A 1 88 ? 24.974 -0.469 -23.460 1.00 83.44 88 VAL A O 1
ATOM 681 N N . ASP A 1 89 ? 23.199 -1.793 -23.047 1.00 77.88 89 ASP A N 1
ATOM 682 C CA . ASP A 1 89 ? 23.037 -2.273 -24.420 1.00 77.88 89 ASP A CA 1
ATOM 683 C C . ASP A 1 89 ? 22.853 -1.108 -25.390 1.00 77.88 89 ASP A C 1
ATOM 685 O O . ASP A 1 89 ? 23.466 -1.058 -26.458 1.00 77.88 89 ASP A O 1
ATOM 689 N N . HIS A 1 90 ? 22.051 -0.114 -25.006 1.00 80.44 90 HIS A N 1
ATOM 690 C CA . HIS A 1 90 ? 21.820 1.037 -25.862 1.00 80.44 90 HIS A CA 1
ATOM 691 C C . HIS A 1 90 ? 23.049 1.949 -25.972 1.00 80.44 90 HIS A C 1
ATOM 693 O O . HIS A 1 90 ? 23.353 2.442 -27.059 1.00 80.44 90 HIS A O 1
ATOM 699 N N . ARG A 1 91 ? 23.819 2.129 -24.889 1.00 83.19 91 ARG A N 1
ATOM 700 C CA . ARG A 1 91 ? 25.122 2.816 -24.946 1.00 83.19 91 ARG A CA 1
ATOM 701 C C . ARG A 1 91 ? 26.091 2.095 -25.875 1.00 83.19 91 ARG A C 1
ATOM 703 O O . ARG A 1 91 ? 26.774 2.758 -26.649 1.00 83.19 91 ARG A O 1
ATOM 710 N N . GLN A 1 92 ? 26.124 0.765 -25.835 1.00 85.62 92 GLN A N 1
ATOM 711 C CA . GLN A 1 92 ? 26.968 -0.030 -26.722 1.00 85.62 92 GLN A CA 1
ATOM 712 C C . GLN A 1 92 ? 26.533 0.114 -28.186 1.00 85.62 92 GLN A C 1
ATOM 714 O O . GLN A 1 92 ? 27.369 0.330 -29.060 1.00 85.62 92 GLN A O 1
ATOM 719 N N . GLN A 1 93 ? 25.227 0.077 -28.463 1.00 81.56 93 GLN A N 1
ATOM 720 C CA . GLN A 1 93 ? 24.692 0.326 -29.805 1.00 81.56 93 GLN A CA 1
ATOM 721 C C . GLN A 1 93 ? 25.065 1.722 -30.320 1.00 81.56 93 GLN A C 1
ATOM 723 O O . GLN A 1 93 ? 25.509 1.852 -31.459 1.00 81.56 93 GLN A O 1
ATOM 728 N N . LEU A 1 94 ? 24.927 2.758 -29.486 1.00 82.75 94 LEU A N 1
ATOM 729 C CA . LEU A 1 94 ? 25.319 4.124 -29.835 1.00 82.75 94 LEU A CA 1
ATOM 730 C C . LEU A 1 94 ? 26.829 4.247 -30.069 1.00 82.75 94 LEU A C 1
ATOM 732 O O . LEU A 1 94 ? 27.231 4.911 -31.021 1.00 82.75 94 LEU A O 1
ATOM 736 N N . GLY A 1 95 ? 27.652 3.578 -29.254 1.00 84.50 95 GLY A N 1
ATOM 737 C CA . GLY A 1 95 ? 29.102 3.495 -29.442 1.00 84.50 95 GLY A CA 1
ATOM 738 C C . GLY A 1 95 ? 29.469 2.878 -30.791 1.00 84.50 95 GLY A C 1
ATOM 739 O O . GLY A 1 95 ? 30.169 3.506 -31.580 1.00 84.50 95 GLY A O 1
ATOM 740 N N . ASN A 1 96 ? 28.889 1.720 -31.118 1.00 83.25 96 ASN A N 1
ATOM 741 C CA . ASN A 1 96 ? 29.101 1.049 -32.403 1.00 83.25 96 ASN A CA 1
ATOM 742 C C . ASN A 1 96 ? 28.685 1.932 -33.593 1.00 83.25 96 ASN A C 1
ATOM 744 O O . ASN A 1 96 ? 29.343 1.948 -34.632 1.00 83.25 96 ASN A O 1
ATOM 748 N N . VAL A 1 97 ? 27.581 2.677 -33.466 1.00 82.31 97 VAL A N 1
ATOM 749 C CA . VAL A 1 97 ? 27.146 3.617 -34.510 1.00 82.31 97 VAL A CA 1
ATOM 750 C C . VAL A 1 97 ? 28.106 4.804 -34.620 1.00 82.31 97 VAL A C 1
ATOM 752 O O . VAL A 1 97 ? 28.435 5.207 -35.735 1.00 82.31 97 VAL A O 1
ATOM 755 N N . ALA A 1 98 ? 28.599 5.340 -33.502 1.00 82.81 98 ALA A N 1
ATOM 756 C CA . ALA A 1 98 ? 29.586 6.417 -33.498 1.00 82.81 98 ALA A CA 1
ATOM 757 C C . ALA A 1 98 ? 30.909 5.989 -34.157 1.00 82.81 98 ALA A C 1
ATOM 759 O O . ALA A 1 98 ? 31.447 6.738 -34.975 1.00 82.81 98 ALA A O 1
ATOM 760 N N . GLU A 1 99 ? 31.392 4.778 -33.871 1.00 84.88 99 GLU A N 1
ATOM 761 C CA . GLU A 1 99 ? 32.578 4.191 -34.508 1.00 84.88 99 GLU A CA 1
ATOM 762 C C . GLU A 1 99 ? 32.391 4.032 -36.019 1.00 84.88 99 GLU A C 1
ATOM 764 O O . GLU A 1 99 ? 33.249 4.448 -36.797 1.00 84.88 99 GLU A O 1
ATOM 769 N N . ARG A 1 100 ? 31.234 3.522 -36.460 1.00 81.50 100 ARG A N 1
ATOM 770 C CA . ARG A 1 100 ? 30.910 3.413 -37.892 1.00 81.50 100 ARG A CA 1
ATOM 771 C C . ARG A 1 100 ? 30.847 4.777 -38.578 1.00 81.50 100 ARG A C 1
ATOM 773 O O . ARG A 1 100 ? 31.373 4.937 -39.675 1.00 81.50 100 ARG A O 1
ATOM 780 N N . ILE A 1 101 ? 30.257 5.787 -37.935 1.00 82.75 101 ILE A N 1
ATOM 781 C CA . ILE A 1 101 ? 30.253 7.163 -38.459 1.00 82.75 101 ILE A CA 1
ATOM 782 C C . ILE A 1 101 ? 31.685 7.703 -38.571 1.00 82.75 101 ILE A C 1
ATOM 784 O O . ILE A 1 101 ? 32.007 8.366 -39.558 1.00 82.75 101 ILE A O 1
ATOM 788 N N . ALA A 1 102 ? 32.552 7.429 -37.593 1.00 85.00 102 ALA A N 1
ATOM 789 C CA . ALA A 1 102 ? 33.956 7.832 -37.643 1.00 85.00 102 ALA A CA 1
ATOM 790 C C . ALA A 1 102 ? 34.710 7.141 -38.793 1.00 85.00 102 ALA A C 1
ATOM 792 O O . ALA A 1 102 ? 35.427 7.815 -39.533 1.00 85.00 102 ALA A O 1
ATOM 793 N N . ALA A 1 103 ? 34.484 5.841 -39.007 1.00 82.69 103 ALA A N 1
ATOM 794 C CA . ALA A 1 103 ? 35.054 5.093 -40.128 1.00 82.69 103 ALA A CA 1
ATOM 795 C C . ALA A 1 103 ? 34.606 5.662 -41.486 1.00 82.69 103 ALA A C 1
ATOM 797 O O . ALA A 1 103 ? 35.438 5.913 -42.356 1.00 82.69 103 ALA A O 1
ATOM 798 N N . LEU A 1 104 ? 33.312 5.967 -41.644 1.00 82.19 104 LEU A N 1
ATOM 799 C CA . LEU A 1 104 ? 32.775 6.593 -42.858 1.00 82.19 104 LEU A CA 1
ATOM 800 C C . LEU A 1 104 ? 33.337 8.000 -43.108 1.00 82.19 104 LEU A C 1
ATOM 802 O O . LEU A 1 104 ? 33.531 8.388 -44.261 1.00 82.19 104 LEU A O 1
ATOM 806 N N . ARG A 1 105 ? 33.614 8.771 -42.047 1.00 83.69 105 ARG A N 1
ATOM 807 C CA . ARG A 1 105 ? 34.292 10.075 -42.157 1.00 83.69 105 ARG A CA 1
ATOM 808 C C . ARG A 1 105 ? 35.743 9.916 -42.605 1.00 83.69 105 ARG A C 1
ATOM 810 O O . ARG A 1 105 ? 36.138 10.604 -43.537 1.00 83.69 105 ARG A O 1
ATOM 817 N N . SER A 1 106 ? 36.491 8.980 -42.018 1.00 84.00 106 SER A N 1
ATOM 818 C CA . SER A 1 106 ? 37.871 8.688 -42.438 1.00 84.00 106 SER A CA 1
ATOM 819 C C . SER A 1 106 ? 37.929 8.259 -43.902 1.00 84.00 106 SER A C 1
ATOM 821 O O . SER A 1 106 ? 38.717 8.799 -44.673 1.00 84.00 106 SER A O 1
ATOM 823 N N . ALA A 1 107 ? 37.037 7.353 -44.314 1.00 81.12 107 ALA A N 1
ATOM 824 C CA . ALA A 1 107 ? 36.933 6.924 -45.703 1.00 81.12 107 ALA A CA 1
ATOM 825 C C . ALA A 1 107 ? 36.587 8.101 -46.633 1.00 81.12 107 ALA A C 1
ATOM 827 O O . ALA A 1 107 ? 37.165 8.238 -47.706 1.00 81.12 107 ALA A O 1
ATOM 828 N N . ARG A 1 108 ? 35.705 9.017 -46.214 1.00 83.75 108 ARG A N 1
ATOM 829 C CA . ARG A 1 108 ? 35.382 10.210 -47.010 1.00 83.75 108 ARG A CA 1
ATOM 830 C C . ARG A 1 108 ? 36.611 11.100 -47.192 1.00 83.75 108 ARG A C 1
ATOM 832 O O . ARG A 1 108 ? 36.852 11.566 -48.301 1.00 83.75 108 ARG A O 1
ATOM 839 N N . ASP A 1 109 ? 37.368 11.333 -46.126 1.00 84.31 109 ASP A N 1
ATOM 840 C CA . ASP A 1 109 ? 38.549 12.195 -46.155 1.00 84.31 109 ASP A CA 1
ATOM 841 C C . ASP A 1 109 ? 39.686 11.569 -46.987 1.00 84.31 109 ASP A C 1
ATOM 843 O O . ASP A 1 109 ? 40.376 12.275 -47.720 1.00 84.31 109 ASP A O 1
ATOM 847 N N . GLU A 1 110 ? 39.852 10.243 -46.939 1.00 81.88 110 GLU A N 1
ATOM 848 C CA . GLU A 1 110 ? 40.755 9.492 -47.826 1.00 81.88 110 GLU A CA 1
ATOM 849 C C . GLU A 1 110 ? 40.326 9.582 -49.296 1.00 81.88 110 GLU A C 1
ATOM 851 O O . GLU A 1 110 ? 41.157 9.836 -50.168 1.00 81.88 110 GLU A O 1
ATOM 856 N N . GLY A 1 111 ? 39.028 9.426 -49.573 1.00 80.31 111 GLY A N 1
ATOM 857 C CA . GLY A 1 111 ? 38.475 9.546 -50.920 1.00 80.31 111 GLY A CA 1
ATOM 858 C C . GLY A 1 111 ? 38.616 10.956 -51.495 1.00 80.31 111 GLY A C 1
ATOM 859 O O . GLY A 1 111 ? 38.954 11.105 -52.666 1.00 80.31 111 GLY A O 1
ATOM 860 N N . LEU A 1 112 ? 38.415 11.991 -50.671 1.00 83.31 112 LEU A N 1
ATOM 861 C CA . LEU A 1 112 ? 38.641 13.388 -51.055 1.00 83.31 112 LEU A CA 1
ATOM 862 C C . LEU A 1 112 ? 40.105 13.639 -51.418 1.00 83.31 112 LEU A C 1
ATOM 864 O O . LEU A 1 112 ? 40.366 14.208 -52.471 1.00 83.31 112 LEU A O 1
ATOM 868 N N . LYS A 1 113 ? 41.053 13.153 -50.609 1.00 82.81 113 LYS A N 1
ATOM 869 C CA . LYS A 1 113 ? 42.490 13.280 -50.903 1.00 82.81 113 LYS A CA 1
ATOM 870 C C . LYS A 1 113 ? 42.879 12.591 -52.211 1.00 82.81 113 LYS A C 1
ATOM 872 O O . LYS A 1 113 ? 43.564 13.200 -53.025 1.00 82.81 113 LYS A O 1
ATOM 877 N N . ALA A 1 114 ? 42.407 11.363 -52.434 1.00 80.50 114 ALA A N 1
ATOM 878 C CA . ALA A 1 114 ? 42.669 10.626 -53.672 1.00 80.50 114 ALA A CA 1
ATOM 879 C C . ALA A 1 114 ? 42.049 11.315 -54.904 1.00 80.50 114 ALA A C 1
ATOM 881 O O . ALA A 1 114 ? 42.624 11.295 -55.990 1.00 80.50 114 ALA A O 1
ATOM 882 N N . PHE A 1 115 ? 40.882 11.948 -54.740 1.00 79.75 115 PHE A N 1
ATOM 883 C CA . PHE A 1 115 ? 40.236 12.726 -55.797 1.00 79.75 115 PHE A CA 1
ATOM 884 C C . PHE A 1 115 ? 40.988 14.032 -56.101 1.00 79.75 115 PHE A C 1
ATOM 886 O O . PHE A 1 115 ? 41.203 14.360 -57.265 1.00 79.75 115 PHE A O 1
ATOM 893 N N . GLU A 1 116 ? 41.422 14.761 -55.069 1.00 83.50 116 GLU A N 1
ATOM 894 C CA . GLU A 1 116 ? 42.181 16.014 -55.195 1.00 83.50 116 GLU A CA 1
ATOM 895 C C . GLU A 1 116 ? 43.580 15.803 -55.789 1.00 83.50 116 GLU A C 1
ATOM 897 O O . GLU A 1 116 ? 44.055 16.647 -56.549 1.00 83.50 116 GLU A O 1
ATOM 902 N N . ALA A 1 117 ? 44.223 14.668 -55.499 1.00 80.44 117 ALA A N 1
ATOM 903 C CA . ALA A 1 117 ? 45.510 14.288 -56.081 1.00 80.44 117 ALA A CA 1
ATOM 904 C C . ALA A 1 117 ? 45.427 13.939 -57.583 1.00 80.44 117 ALA A C 1
ATOM 906 O O . ALA A 1 117 ? 46.458 13.877 -58.251 1.00 80.44 117 ALA A O 1
ATOM 907 N N . ALA A 1 118 ? 44.217 13.718 -58.117 1.00 74.31 118 ALA A N 1
ATOM 908 C CA . ALA A 1 118 ? 43.941 13.296 -59.494 1.00 74.31 118 ALA A CA 1
ATOM 909 C C . ALA A 1 118 ? 44.694 12.022 -59.949 1.00 74.31 118 ALA A C 1
ATOM 911 O O . ALA A 1 118 ? 44.778 11.745 -61.150 1.00 74.31 118 ALA A O 1
ATOM 912 N N . ASP A 1 119 ? 45.206 11.218 -59.011 1.00 77.25 119 ASP A N 1
ATOM 913 C CA . ASP A 1 119 ? 45.906 9.970 -59.303 1.00 77.25 119 ASP A CA 1
ATOM 914 C C . ASP A 1 119 ? 44.911 8.806 -59.431 1.00 77.25 119 ASP A C 1
ATOM 916 O O . ASP A 1 119 ? 44.220 8.405 -58.488 1.00 77.25 119 ASP A O 1
ATOM 920 N N . HIS A 1 120 ? 44.850 8.228 -60.632 1.00 74.75 120 HIS A N 1
ATOM 921 C CA . HIS A 1 120 ? 44.007 7.070 -60.920 1.00 74.75 120 HIS A CA 1
ATOM 922 C C . HIS A 1 120 ? 44.373 5.842 -60.076 1.00 74.75 120 HIS A C 1
ATOM 924 O O . HIS A 1 120 ? 43.481 5.065 -59.728 1.00 74.75 120 HIS A O 1
ATOM 930 N N . ALA A 1 121 ? 45.647 5.654 -59.720 1.00 78.88 121 ALA A N 1
ATOM 931 C CA . ALA A 1 121 ? 46.067 4.517 -58.905 1.00 78.88 121 ALA A CA 1
ATOM 932 C C . ALA A 1 121 ? 45.536 4.628 -57.465 1.00 78.88 121 ALA A C 1
ATOM 934 O O . ALA A 1 121 ? 45.028 3.648 -56.908 1.00 78.88 121 ALA A O 1
ATOM 935 N N . GLU A 1 122 ? 45.575 5.829 -56.884 1.00 75.06 122 GLU A N 1
ATOM 936 C CA . GLU A 1 122 ? 45.049 6.095 -55.543 1.00 75.06 122 GLU A CA 1
ATOM 937 C C . GLU A 1 122 ? 43.526 5.954 -55.492 1.00 75.06 122 GLU A C 1
ATOM 939 O O . GLU A 1 122 ? 43.007 5.310 -54.573 1.00 75.06 122 GLU A O 1
ATOM 944 N N . MET A 1 123 ? 42.817 6.445 -56.518 1.00 75.44 123 MET A N 1
ATOM 945 C CA . MET A 1 123 ? 41.363 6.295 -56.645 1.00 75.44 123 MET A CA 1
ATOM 946 C C . MET A 1 123 ? 40.915 4.830 -56.755 1.00 75.44 123 MET A C 1
ATOM 948 O O . MET A 1 123 ? 39.957 4.429 -56.091 1.00 75.44 123 MET A O 1
ATOM 952 N N . VAL A 1 124 ? 41.602 4.007 -57.555 1.00 79.25 124 VAL A N 1
ATOM 953 C CA . VAL A 1 124 ? 41.294 2.568 -57.657 1.00 79.25 124 VAL A CA 1
ATOM 954 C C . VAL A 1 124 ? 41.575 1.863 -56.327 1.00 79.25 124 VAL A C 1
ATOM 956 O O . VAL A 1 124 ? 40.770 1.035 -55.890 1.00 79.25 124 VAL A O 1
ATOM 959 N N . SER A 1 125 ? 42.661 2.228 -55.633 1.00 79.62 125 SER A N 1
ATOM 960 C CA . SER A 1 125 ? 42.967 1.672 -54.310 1.00 79.62 125 SER A CA 1
ATOM 961 C C . SER A 1 125 ? 41.889 2.030 -53.280 1.00 79.62 125 SER A C 1
ATOM 963 O O . SER A 1 125 ? 41.449 1.161 -52.527 1.00 79.62 125 SER A O 1
ATOM 965 N N . PHE A 1 126 ? 41.403 3.273 -53.298 1.00 80.50 126 PHE A N 1
ATOM 966 C CA . PHE A 1 126 ? 40.342 3.753 -52.421 1.00 80.50 126 PHE A CA 1
ATOM 967 C C . PHE A 1 126 ? 39.036 2.978 -52.641 1.00 80.50 126 PHE A C 1
ATOM 969 O O . PHE A 1 126 ? 38.468 2.432 -51.692 1.00 80.50 126 PHE A O 1
ATOM 976 N N . LEU A 1 127 ? 38.597 2.859 -53.899 1.00 78.38 127 LEU A N 1
ATOM 977 C CA . LEU A 1 127 ? 37.384 2.122 -54.255 1.00 78.38 127 LEU A CA 1
ATOM 978 C C . LEU A 1 127 ? 37.491 0.643 -53.869 1.00 78.38 127 LEU A C 1
ATOM 980 O O . LEU A 1 127 ? 36.546 0.089 -53.317 1.00 78.38 127 LEU A O 1
ATOM 984 N N . SER A 1 128 ? 38.649 0.011 -54.083 1.00 79.88 128 SER A N 1
ATOM 985 C CA . SER A 1 128 ? 38.855 -1.393 -53.703 1.00 79.88 128 SER A CA 1
ATOM 986 C C . SER A 1 128 ? 38.797 -1.630 -52.188 1.00 79.88 128 SER A C 1
ATOM 988 O O . SER A 1 128 ? 38.330 -2.681 -51.754 1.00 79.88 128 SER A O 1
ATOM 990 N N . LYS A 1 129 ? 39.231 -0.652 -51.381 1.00 79.00 129 LYS A N 1
ATOM 991 C CA . LYS A 1 129 ? 39.273 -0.752 -49.915 1.00 79.00 129 LYS A CA 1
ATOM 992 C C . LYS A 1 129 ? 37.929 -0.461 -49.250 1.00 79.00 129 LYS A C 1
ATOM 994 O O . LYS A 1 129 ? 37.614 -1.094 -48.250 1.00 79.00 129 LYS A O 1
ATOM 999 N N . HIS A 1 130 ? 37.145 0.475 -49.791 1.00 77.50 130 HIS A N 1
ATOM 1000 C CA . HIS A 1 130 ? 35.964 1.018 -49.102 1.00 77.50 130 HIS A CA 1
ATOM 1001 C C . HIS A 1 130 ? 34.621 0.729 -49.797 1.00 77.50 130 HIS A C 1
ATOM 1003 O O . HIS A 1 130 ? 33.570 1.115 -49.281 1.00 77.50 130 HIS A O 1
ATOM 1009 N N . ALA A 1 131 ? 34.603 0.041 -50.947 1.00 70.38 131 ALA A N 1
ATOM 1010 C CA . ALA A 1 131 ? 33.365 -0.251 -51.687 1.00 70.38 131 ALA A CA 1
ATOM 1011 C C . ALA A 1 131 ? 32.317 -1.045 -50.879 1.00 70.38 131 ALA A C 1
ATOM 1013 O O . ALA A 1 131 ? 31.114 -0.787 -50.995 1.00 70.38 131 ALA A O 1
ATOM 1014 N N . SER A 1 132 ? 32.743 -1.994 -50.044 1.00 68.81 132 SER A N 1
ATOM 1015 C CA . SER A 1 132 ? 31.847 -2.755 -49.158 1.00 68.81 132 SER A CA 1
ATOM 1016 C C . SER A 1 132 ? 31.288 -1.884 -48.027 1.00 68.81 132 SER A C 1
ATOM 1018 O O . SER A 1 132 ? 30.089 -1.920 -47.748 1.00 68.81 132 SER A O 1
ATOM 1020 N N . THR A 1 133 ? 32.133 -1.034 -47.444 1.00 69.44 133 THR A N 1
ATOM 1021 C CA . THR A 1 133 ? 31.796 -0.098 -46.364 1.00 69.44 133 THR A CA 1
ATOM 1022 C C . THR A 1 133 ? 30.693 0.875 -46.796 1.00 69.44 133 THR A C 1
ATOM 1024 O O . THR A 1 133 ? 29.674 1.022 -46.123 1.00 69.44 133 THR A O 1
ATOM 1027 N N . TYR A 1 134 ? 30.823 1.482 -47.980 1.00 66.69 134 TYR A N 1
ATOM 1028 C CA . TYR A 1 134 ? 29.836 2.448 -48.478 1.00 66.69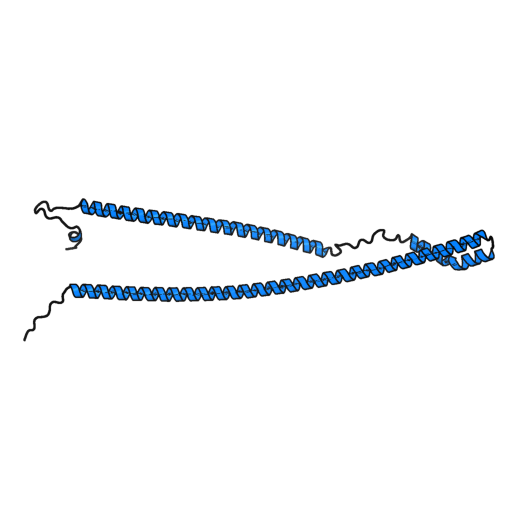 134 TYR A CA 1
ATOM 1029 C C . TYR A 1 134 ? 28.521 1.818 -48.949 1.00 66.69 134 TYR A C 1
ATOM 1031 O O . TYR A 1 134 ? 27.465 2.436 -48.815 1.00 66.69 134 TYR A O 1
ATOM 1039 N N . SER A 1 135 ? 28.555 0.610 -49.515 1.00 68.56 135 SER A N 1
ATOM 1040 C CA . SER A 1 135 ? 27.358 -0.015 -50.097 1.00 68.56 135 SER A CA 1
ATOM 1041 C C . SER A 1 135 ? 26.489 -0.751 -49.082 1.00 68.56 135 SER A C 1
ATOM 1043 O O . SER A 1 135 ? 25.292 -0.893 -49.312 1.00 68.56 135 SER A O 1
ATOM 1045 N N . GLN A 1 136 ? 27.041 -1.200 -47.955 1.00 68.62 136 GLN A N 1
ATOM 1046 C CA . GLN A 1 136 ? 26.271 -1.970 -46.977 1.00 68.62 136 GLN A CA 1
ATOM 1047 C C . GLN A 1 136 ? 26.080 -1.214 -45.661 1.00 68.62 136 GLN A C 1
ATOM 1049 O O . GLN A 1 136 ? 24.970 -1.188 -45.128 1.00 68.62 136 GLN A O 1
ATOM 1054 N N . GLU A 1 137 ? 27.108 -0.531 -45.157 1.00 67.38 137 GLU A N 1
ATOM 1055 C CA . GLU A 1 137 ? 27.038 0.113 -43.841 1.00 67.38 137 GLU A CA 1
ATOM 1056 C C . GLU A 1 137 ? 26.279 1.441 -43.884 1.00 67.38 137 GLU A C 1
ATOM 1058 O O . GLU A 1 137 ? 25.444 1.693 -43.013 1.00 67.38 137 GLU A O 1
ATOM 1063 N N . CYS A 1 138 ? 26.477 2.258 -44.927 1.00 66.88 138 CYS A N 1
ATOM 1064 C CA . CYS A 1 138 ? 25.705 3.493 -45.112 1.00 66.88 138 CYS A CA 1
ATOM 1065 C C . CYS A 1 138 ? 24.207 3.209 -45.240 1.00 66.88 138 CYS A C 1
ATOM 1067 O O . CYS A 1 138 ? 23.393 3.878 -44.608 1.00 66.88 138 CYS A O 1
ATOM 1069 N N . TRP A 1 139 ? 23.833 2.193 -46.023 1.00 68.38 139 TRP A N 1
ATOM 1070 C CA . TRP A 1 139 ? 22.431 1.819 -46.201 1.00 68.38 139 TRP A CA 1
ATOM 1071 C C . TRP A 1 139 ? 21.812 1.283 -44.912 1.00 68.38 139 TRP A C 1
ATOM 1073 O O . TRP A 1 139 ? 20.683 1.643 -44.589 1.00 68.38 139 TRP A O 1
ATOM 1083 N N . GLN A 1 140 ? 22.552 0.494 -44.129 1.00 70.81 140 GLN A N 1
ATOM 1084 C CA . GLN A 1 140 ? 22.082 0.019 -42.825 1.00 70.81 140 GLN A CA 1
ATOM 1085 C C . GLN A 1 140 ? 21.899 1.157 -41.810 1.00 70.81 140 GLN A C 1
ATOM 1087 O O . GLN A 1 140 ? 20.923 1.145 -41.058 1.00 70.81 140 GLN A O 1
ATOM 1092 N N . LEU A 1 141 ? 22.798 2.145 -41.795 1.00 67.81 141 LEU A N 1
ATOM 1093 C CA . LEU A 1 141 ? 22.701 3.312 -40.911 1.00 67.81 141 LEU A CA 1
ATOM 1094 C C . LEU A 1 141 ? 21.567 4.264 -41.314 1.00 67.81 141 LEU A C 1
ATOM 1096 O O . LEU A 1 141 ? 20.896 4.815 -40.447 1.00 67.81 141 LEU A O 1
ATOM 1100 N N . LEU A 1 142 ? 21.321 4.434 -42.616 1.00 67.38 142 LEU A N 1
ATOM 1101 C CA . LEU A 1 142 ? 20.216 5.252 -43.126 1.00 67.38 142 LEU A CA 1
ATOM 1102 C C . LEU A 1 142 ? 18.852 4.568 -42.948 1.00 67.38 142 LEU A C 1
ATOM 1104 O O . LEU A 1 142 ? 17.859 5.245 -42.693 1.00 67.38 142 LEU A O 1
ATOM 1108 N N . ALA A 1 143 ? 18.797 3.237 -43.053 1.00 68.94 143 ALA A N 1
ATOM 1109 C CA . ALA A 1 143 ? 17.562 2.467 -42.908 1.00 68.94 143 ALA A CA 1
ATOM 1110 C C . ALA A 1 143 ? 17.076 2.353 -41.451 1.00 68.94 143 ALA A C 1
ATOM 1112 O O . ALA A 1 143 ? 15.885 2.139 -41.222 1.00 68.94 143 ALA A O 1
ATOM 1113 N N . ARG A 1 144 ? 17.968 2.495 -40.460 1.00 65.19 144 ARG A N 1
ATOM 1114 C CA . ARG A 1 144 ? 17.620 2.480 -39.029 1.00 65.19 144 ARG A CA 1
ATOM 1115 C C . ARG A 1 144 ? 17.886 3.845 -38.388 1.00 65.19 144 ARG A C 1
ATOM 1117 O O . ARG A 1 144 ? 18.969 4.053 -37.840 1.00 65.19 144 ARG A O 1
ATOM 1124 N N . PRO A 1 145 ? 16.910 4.773 -38.398 1.00 59.91 145 PRO A N 1
ATOM 1125 C CA . PRO A 1 145 ? 17.043 6.004 -37.635 1.00 59.91 145 PRO A CA 1
ATOM 1126 C C . PRO A 1 145 ? 17.199 5.667 -36.148 1.00 59.91 145 PRO A C 1
ATOM 1128 O O . PRO A 1 145 ? 16.388 4.934 -35.578 1.00 59.91 145 PRO A O 1
ATOM 1131 N N . LEU A 1 146 ? 18.252 6.201 -35.525 1.00 61.66 146 LEU A N 1
ATOM 1132 C CA . LEU A 1 146 ? 18.447 6.104 -34.081 1.00 61.66 146 LEU A CA 1
ATOM 1133 C C . LEU A 1 146 ? 17.217 6.689 -33.362 1.00 61.66 146 LEU A C 1
ATOM 1135 O O . LEU A 1 146 ? 16.754 7.774 -33.743 1.00 61.66 146 LEU A O 1
ATOM 1139 N N . PRO A 1 147 ? 16.683 6.017 -32.329 1.00 59.97 147 PRO A N 1
ATOM 1140 C CA . PRO A 1 147 ? 15.592 6.574 -31.543 1.00 59.97 147 PRO A CA 1
ATOM 1141 C C . PRO A 1 147 ? 16.043 7.901 -30.908 1.00 59.97 147 PRO A C 1
ATOM 1143 O O . PRO A 1 147 ? 17.070 7.969 -30.239 1.00 59.97 147 PRO A O 1
ATOM 1146 N N . ARG A 1 148 ? 15.284 8.981 -31.153 1.00 59.50 148 ARG A N 1
ATOM 1147 C CA . ARG A 1 148 ? 15.621 10.355 -30.714 1.00 59.50 148 ARG A CA 1
ATOM 1148 C C . ARG A 1 148 ? 15.522 10.557 -29.200 1.00 59.50 148 ARG A C 1
ATOM 1150 O O . ARG A 1 148 ? 16.073 11.523 -28.682 1.00 59.50 148 ARG A O 1
ATOM 1157 N N . SER A 1 149 ? 14.827 9.669 -28.498 1.00 54.38 149 SER A N 1
ATOM 1158 C CA . SER A 1 149 ? 14.804 9.618 -27.043 1.00 54.38 149 SER A CA 1
ATOM 1159 C C . SER A 1 149 ? 14.693 8.171 -26.582 1.00 54.38 149 SER A C 1
ATOM 1161 O O . SER A 1 149 ? 13.959 7.369 -27.163 1.00 54.38 149 SER A O 1
ATOM 1163 N N . ILE A 1 150 ? 15.431 7.841 -25.524 1.00 57.81 150 ILE A N 1
ATOM 1164 C CA . ILE A 1 150 ? 15.236 6.593 -24.795 1.00 57.81 150 ILE A CA 1
ATOM 1165 C C . ILE A 1 150 ? 14.009 6.826 -23.922 1.00 57.81 150 ILE A C 1
ATOM 1167 O O . ILE A 1 150 ? 14.106 7.410 -22.842 1.00 57.81 150 ILE A O 1
ATOM 1171 N N . GLN A 1 151 ? 12.838 6.427 -24.405 1.00 54.47 151 GLN A N 1
ATOM 1172 C CA . GLN A 1 151 ? 11.710 6.257 -23.506 1.00 54.47 151 GLN A CA 1
ATOM 1173 C C . GLN A 1 151 ? 12.000 4.993 -22.707 1.00 54.47 151 GLN A C 1
ATOM 1175 O O . GLN A 1 151 ? 11.881 3.888 -23.221 1.00 54.47 151 GLN A O 1
ATOM 1180 N N . VAL A 1 152 ? 12.471 5.169 -21.474 1.00 54.22 152 VAL A N 1
ATOM 1181 C CA . VAL A 1 152 ? 12.362 4.132 -20.452 1.00 54.22 152 VAL A CA 1
ATOM 1182 C C . VAL A 1 152 ? 10.969 4.332 -19.865 1.00 54.22 152 VAL A C 1
ATOM 1184 O O . VAL A 1 152 ? 10.821 5.196 -18.995 1.00 54.22 152 VAL A O 1
ATOM 1187 N N . PRO A 1 153 ? 9.926 3.655 -20.372 1.00 53.66 153 PRO A N 1
ATOM 1188 C CA . PRO A 1 153 ? 8.604 3.780 -19.788 1.00 53.66 153 PRO A CA 1
ATOM 1189 C C . PRO A 1 153 ? 8.690 3.473 -18.287 1.00 53.66 153 PRO A C 1
ATOM 1191 O O . PRO A 1 153 ? 9.353 2.537 -17.817 1.00 53.66 153 PRO A O 1
ATOM 1194 N N . LEU A 1 154 ? 8.060 4.338 -17.499 1.00 52.78 154 LEU A N 1
ATOM 1195 C CA . LEU A 1 154 ? 7.801 4.065 -16.088 1.00 52.78 154 LEU A CA 1
ATOM 1196 C C . LEU A 1 154 ? 6.755 2.947 -15.935 1.00 52.78 154 LEU A C 1
ATOM 1198 O O . LEU A 1 154 ? 6.720 2.309 -14.889 1.00 52.78 154 LEU A O 1
ATOM 1202 N N . ASP A 1 155 ? 6.011 2.655 -17.009 1.00 50.03 155 ASP A N 1
ATOM 1203 C CA . ASP A 1 155 ? 4.772 1.876 -17.013 1.00 50.03 15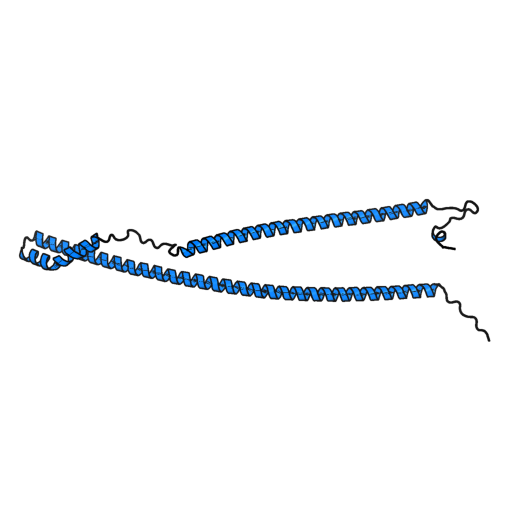5 ASP A CA 1
ATOM 1204 C C . ASP A 1 155 ? 4.852 0.586 -17.853 1.00 50.03 155 ASP A C 1
ATOM 1206 O O . ASP A 1 155 ? 3.894 0.215 -18.528 1.00 50.03 155 ASP A O 1
ATOM 1210 N N . ASP A 1 156 ? 5.980 -0.126 -17.832 1.00 48.62 156 ASP A N 1
ATOM 1211 C CA . ASP A 1 156 ? 6.158 -1.344 -18.645 1.00 48.62 156 ASP A CA 1
ATOM 1212 C C . ASP A 1 156 ? 5.454 -2.602 -18.109 1.00 48.62 156 ASP A C 1
ATOM 1214 O O . ASP A 1 156 ? 5.752 -3.717 -18.534 1.00 48.62 156 ASP A O 1
ATOM 1218 N N . ILE A 1 157 ? 4.462 -2.462 -17.223 1.00 49.94 157 ILE A N 1
ATOM 1219 C CA . ILE A 1 157 ? 3.559 -3.573 -16.913 1.00 49.94 157 ILE A CA 1
ATOM 1220 C C . ILE A 1 157 ? 2.100 -3.085 -16.990 1.00 49.94 157 ILE A C 1
ATOM 1222 O O . ILE A 1 157 ? 1.544 -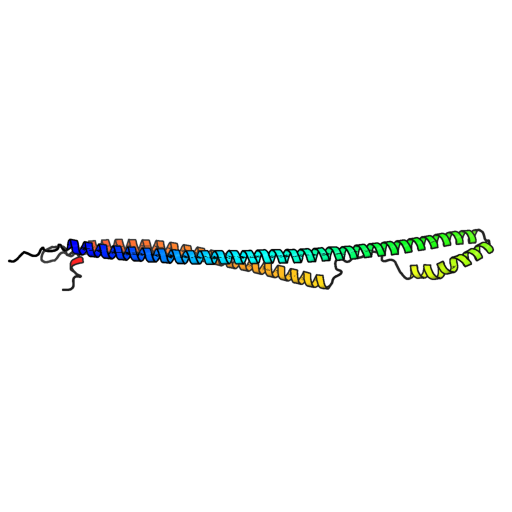2.594 -16.007 1.00 49.94 157 ILE A O 1
ATOM 1226 N N . PRO A 1 158 ? 1.422 -3.269 -18.144 1.00 53.66 158 PRO A N 1
ATOM 1227 C CA . PRO A 1 158 ? -0.009 -2.982 -18.308 1.00 53.66 158 PRO A CA 1
ATOM 1228 C C . PRO A 1 158 ? -0.897 -3.692 -17.270 1.00 53.66 158 PRO A C 1
ATOM 1230 O O . PRO A 1 158 ? -1.963 -3.197 -16.907 1.00 53.66 158 PRO A O 1
ATOM 1233 N N . PHE A 1 159 ? -0.432 -4.831 -16.747 1.00 50.41 159 PHE A N 1
ATOM 1234 C CA . PHE A 1 159 ? -1.076 -5.573 -15.664 1.00 50.41 159 PHE A CA 1
ATOM 1235 C C . PHE A 1 159 ? -0.980 -4.851 -14.302 1.00 50.41 159 PHE A C 1
ATOM 1237 O O . PHE A 1 159 ? -1.909 -4.918 -13.499 1.00 50.41 159 PHE A O 1
ATOM 1244 N N . GLU A 1 160 ? 0.091 -4.090 -14.051 1.00 53.28 160 GLU A N 1
ATOM 1245 C CA . GLU A 1 160 ? 0.292 -3.344 -12.803 1.00 53.28 160 GLU A CA 1
ATOM 1246 C C . GLU A 1 160 ? -0.506 -2.048 -12.750 1.00 53.28 160 GLU A C 1
ATOM 1248 O O . GLU A 1 160 ? -0.918 -1.652 -11.666 1.00 53.28 160 GLU A O 1
ATOM 1253 N N . VAL A 1 161 ? -0.786 -1.400 -13.886 1.00 57.75 161 VAL A N 1
ATOM 1254 C CA . VAL A 1 161 ? -1.667 -0.219 -13.908 1.00 57.75 161 VAL A CA 1
ATOM 1255 C C . VAL A 1 161 ? -3.100 -0.620 -13.562 1.00 57.75 161 VAL A C 1
ATOM 1257 O O . VAL A 1 161 ? -3.754 0.070 -12.783 1.00 57.75 161 VAL A O 1
ATOM 1260 N N . ALA A 1 162 ? -3.577 -1.759 -14.077 1.00 58.50 162 ALA A N 1
ATOM 1261 C CA . ALA A 1 162 ? -4.877 -2.308 -13.699 1.00 58.50 162 ALA A CA 1
ATOM 1262 C C . ALA A 1 162 ? -4.900 -2.699 -12.213 1.00 58.50 162 ALA A C 1
ATOM 1264 O O . ALA A 1 162 ? -5.750 -2.208 -11.475 1.00 58.50 162 ALA A O 1
ATOM 1265 N N . LYS A 1 163 ? -3.900 -3.463 -11.748 1.00 68.12 163 LYS A N 1
ATOM 1266 C CA . LYS A 1 163 ? -3.797 -3.892 -10.344 1.00 68.12 163 LYS A CA 1
ATOM 1267 C C . LYS A 1 163 ? -3.655 -2.714 -9.373 1.00 68.12 163 LYS A C 1
ATOM 1269 O O . LYS A 1 163 ? -4.327 -2.689 -8.351 1.00 68.12 163 LYS A O 1
ATOM 1274 N N . ARG A 1 164 ? -2.847 -1.695 -9.693 1.00 66.94 164 ARG A N 1
ATOM 1275 C CA . ARG A 1 164 ? -2.744 -0.457 -8.897 1.00 66.94 164 ARG A CA 1
ATOM 1276 C C . ARG A 1 164 ? -4.035 0.343 -8.919 1.00 66.94 164 ARG A C 1
ATOM 1278 O O . ARG A 1 164 ? -4.390 0.917 -7.897 1.00 66.94 164 ARG A O 1
ATOM 1285 N N . ARG A 1 165 ? -4.746 0.394 -10.049 1.00 68.81 165 ARG A N 1
ATOM 1286 C CA . ARG A 1 165 ? -6.043 1.076 -10.120 1.00 68.81 165 ARG A CA 1
ATOM 1287 C C . ARG A 1 165 ? -7.089 0.370 -9.263 1.00 68.81 165 ARG A C 1
ATOM 1289 O O . ARG A 1 165 ? -7.889 1.052 -8.631 1.00 68.81 165 ARG A O 1
ATOM 1296 N N . ASP A 1 166 ? -7.074 -0.955 -9.230 1.00 75.00 166 ASP A N 1
ATOM 1297 C CA . ASP A 1 166 ? -7.996 -1.739 -8.412 1.00 75.00 166 ASP A CA 1
ATOM 1298 C C . ASP A 1 166 ? -7.638 -1.641 -6.921 1.00 75.00 166 ASP A C 1
ATOM 1300 O O . ASP A 1 166 ? -8.514 -1.314 -6.128 1.00 75.00 166 ASP A O 1
ATOM 1304 N N . LEU A 1 167 ? -6.354 -1.719 -6.552 1.00 75.50 167 LEU A N 1
ATOM 1305 C CA . LEU A 1 167 ? -5.889 -1.460 -5.179 1.00 75.50 167 LEU A CA 1
ATOM 1306 C C . LEU A 1 167 ? -6.220 -0.036 -4.702 1.00 75.50 167 LEU A C 1
ATOM 1308 O O . LEU A 1 167 ? -6.638 0.160 -3.565 1.00 75.50 167 LEU A O 1
ATOM 1312 N N . LEU A 1 168 ? -6.082 0.975 -5.566 1.00 70.62 168 LEU A N 1
ATOM 1313 C CA . LEU A 1 168 ? -6.476 2.350 -5.240 1.00 70.62 168 LEU A CA 1
ATOM 1314 C C . LEU A 1 168 ? -7.993 2.488 -5.054 1.00 70.62 168 LEU A C 1
ATOM 1316 O O . LEU A 1 168 ? -8.435 3.261 -4.208 1.00 70.62 168 LEU A O 1
ATOM 1320 N N . ARG A 1 169 ? -8.800 1.741 -5.815 1.00 75.38 169 ARG A N 1
ATOM 1321 C CA . ARG A 1 169 ? -10.259 1.702 -5.631 1.00 75.38 169 ARG A CA 1
ATOM 1322 C C . ARG A 1 169 ? -10.649 0.994 -4.341 1.00 75.38 169 ARG A C 1
ATOM 1324 O O . ARG A 1 169 ? -11.548 1.470 -3.655 1.00 75.38 169 ARG A O 1
ATOM 1331 N N . GLU A 1 170 ? -9.982 -0.105 -4.008 1.00 86.06 170 GLU A N 1
ATOM 1332 C CA . GLU A 1 170 ? -10.167 -0.816 -2.742 1.00 86.06 170 GLU A CA 1
ATOM 1333 C C . GLU A 1 170 ? -9.793 0.074 -1.555 1.00 86.06 170 GLU A C 1
ATOM 1335 O O . GLU A 1 170 ? -10.574 0.174 -0.612 1.00 86.06 170 GLU A O 1
ATOM 1340 N N . ALA A 1 171 ? -8.676 0.804 -1.641 1.00 76.25 171 ALA A N 1
ATOM 1341 C CA . ALA A 1 171 ? -8.264 1.779 -0.633 1.00 76.25 171 ALA A CA 1
ATOM 1342 C C . ALA A 1 171 ? -9.277 2.929 -0.475 1.00 76.25 171 ALA A C 1
ATOM 1344 O O . ALA A 1 171 ? -9.624 3.305 0.640 1.00 76.25 171 ALA A O 1
ATOM 1345 N N . GLN A 1 172 ? -9.821 3.456 -1.576 1.00 83.19 172 GLN A N 1
ATOM 1346 C CA . GLN A 1 172 ? -10.888 4.465 -1.513 1.00 83.19 172 GLN A CA 1
ATOM 1347 C C . GLN A 1 172 ? -12.182 3.909 -0.902 1.00 83.19 172 GLN A C 1
ATOM 1349 O O . GLN A 1 172 ? -12.875 4.608 -0.160 1.00 83.19 172 GLN A O 1
ATOM 1354 N N . CYS A 1 173 ? -12.533 2.655 -1.200 1.00 84.94 173 CYS A N 1
ATOM 1355 C CA . CYS A 1 173 ? -13.701 2.013 -0.603 1.00 84.94 173 CYS A CA 1
ATOM 1356 C C . CYS A 1 173 ? -13.499 1.758 0.893 1.00 84.94 173 CYS A C 1
ATOM 1358 O O . CYS A 1 173 ? -14.425 1.989 1.669 1.00 84.94 173 CYS A O 1
ATOM 1360 N N . SER A 1 174 ? -12.309 1.316 1.310 1.00 81.62 174 SER A N 1
ATOM 1361 C CA . SER A 1 174 ? -12.000 1.064 2.718 1.00 81.62 174 SER A CA 1
ATOM 1362 C C . SER A 1 174 ? -11.961 2.357 3.533 1.00 81.62 174 SER A C 1
ATOM 1364 O O . SER A 1 174 ? -12.510 2.389 4.632 1.00 81.62 174 SER A O 1
ATOM 1366 N N . GLU A 1 175 ? -11.429 3.446 2.976 1.00 86.75 175 GLU A N 1
ATOM 1367 C CA . GLU A 1 175 ? -11.475 4.779 3.584 1.00 86.75 175 GLU A CA 1
ATOM 1368 C C . GLU A 1 175 ? -12.921 5.263 3.760 1.00 86.75 175 GLU A C 1
ATOM 1370 O O . GLU A 1 175 ? -13.312 5.714 4.839 1.00 86.75 175 GLU A O 1
ATOM 1375 N N . LYS A 1 176 ? -13.762 5.089 2.734 1.00 89.25 176 LYS A N 1
ATOM 1376 C CA . LYS A 1 176 ? -15.181 5.453 2.808 1.00 89.25 176 LYS A CA 1
ATOM 1377 C C . LYS A 1 176 ? -15.939 4.620 3.844 1.00 89.25 176 LYS A C 1
ATOM 1379 O O . LYS A 1 176 ? -16.728 5.171 4.607 1.00 89.25 176 LYS A O 1
ATOM 1384 N N . LEU A 1 177 ? -15.678 3.313 3.912 1.00 88.19 177 LEU A N 1
ATOM 1385 C CA . LEU A 1 177 ? -16.244 2.432 4.938 1.00 88.19 177 LEU A CA 1
ATOM 1386 C C . LEU A 1 177 ? -15.768 2.815 6.344 1.00 88.19 177 LEU A C 1
ATOM 1388 O O . LEU A 1 177 ? -16.565 2.794 7.279 1.00 88.19 177 LEU A O 1
ATOM 1392 N N . ALA A 1 178 ? -14.501 3.202 6.502 1.00 86.81 178 ALA A N 1
ATOM 1393 C CA . ALA A 1 178 ? -13.971 3.685 7.772 1.00 86.81 178 ALA A CA 1
ATOM 1394 C C . ALA A 1 178 ? -14.646 4.995 8.210 1.00 86.81 178 ALA A C 1
ATOM 1396 O O . ALA A 1 178 ? -15.008 5.119 9.380 1.00 86.81 178 ALA A O 1
ATOM 1397 N N . SER A 1 179 ? -14.886 5.926 7.278 1.00 89.00 179 SER A N 1
ATOM 1398 C CA . SER A 1 179 ? -15.656 7.152 7.537 1.00 89.00 179 SER A CA 1
ATOM 1399 C C . SER A 1 179 ? -17.080 6.833 7.986 1.00 89.00 179 SER A C 1
ATOM 1401 O O . SER A 1 179 ? -17.499 7.288 9.045 1.00 89.00 179 SER A O 1
ATOM 1403 N N . MET A 1 180 ? -17.794 5.975 7.249 1.00 89.81 180 MET A N 1
ATOM 1404 C CA . MET A 1 180 ? -19.160 5.570 7.606 1.00 89.81 180 MET A CA 1
ATOM 1405 C C . MET A 1 180 ? -19.215 4.857 8.961 1.00 89.81 180 MET A C 1
ATOM 1407 O O . MET A 1 180 ? -20.124 5.092 9.751 1.00 89.81 180 MET A O 1
ATOM 1411 N N . LYS A 1 181 ? -18.232 4.000 9.267 1.00 93.50 181 LYS A N 1
ATOM 1412 C CA . LYS A 1 181 ? -18.128 3.356 10.583 1.00 93.50 181 LYS A CA 1
ATOM 1413 C C . LYS A 1 181 ? -17.973 4.399 11.691 1.00 93.50 181 LYS A C 1
ATOM 1415 O O . LYS A 1 181 ? -18.608 4.268 12.732 1.00 93.50 181 LYS A O 1
ATOM 1420 N N . ASN A 1 182 ? -17.130 5.407 11.483 1.00 90.38 182 ASN A N 1
ATOM 1421 C CA . ASN A 1 182 ? -16.927 6.472 12.462 1.00 90.38 182 ASN A CA 1
ATOM 1422 C C . ASN A 1 182 ? -18.185 7.327 12.646 1.00 90.38 182 ASN A C 1
ATOM 1424 O O . ASN A 1 182 ? -18.521 7.627 13.785 1.00 90.38 182 ASN A O 1
ATOM 1428 N N . GLU A 1 183 ? -18.901 7.654 11.570 1.00 91.25 183 GLU A N 1
ATOM 1429 C CA . GLU A 1 183 ? -20.189 8.359 11.638 1.00 91.25 183 GLU A CA 1
ATOM 1430 C C . GLU A 1 183 ? -21.203 7.577 12.484 1.00 91.25 183 GLU A C 1
ATOM 1432 O O . GLU A 1 183 ? -21.723 8.104 13.462 1.00 91.25 183 GLU A O 1
ATOM 1437 N N . VAL A 1 184 ? -21.387 6.282 12.206 1.00 91.25 184 VAL A N 1
ATOM 1438 C CA . VAL A 1 184 ? -22.303 5.425 12.980 1.00 91.25 184 VAL A CA 1
ATOM 1439 C C . VAL A 1 184 ? -21.877 5.309 14.447 1.00 91.25 184 VAL A C 1
ATOM 1441 O O . VAL A 1 184 ? -22.720 5.307 15.340 1.00 91.25 184 VAL A O 1
ATOM 1444 N N . LEU A 1 185 ? -20.574 5.212 14.728 1.00 87.06 185 LEU A N 1
ATOM 1445 C CA . LEU A 1 185 ? -20.077 5.196 16.106 1.00 87.06 185 LEU A CA 1
ATOM 1446 C C . LEU A 1 185 ? -20.363 6.516 16.829 1.00 87.06 185 LEU A C 1
ATOM 1448 O O . LEU A 1 185 ? -20.730 6.484 18.002 1.00 87.06 185 LEU A O 1
ATOM 1452 N N . CYS A 1 186 ? -20.220 7.655 16.148 1.00 90.81 186 CYS A N 1
ATOM 1453 C CA . CYS A 1 186 ? -20.595 8.956 16.693 1.00 90.81 186 CYS A CA 1
ATOM 1454 C C . CYS A 1 186 ? -22.095 9.014 16.999 1.00 90.81 186 CYS A C 1
ATOM 1456 O O . CYS A 1 186 ? -22.453 9.349 18.127 1.00 90.81 186 CYS A O 1
ATOM 1458 N N . ASP A 1 187 ? -22.948 8.583 16.068 1.00 92.00 187 ASP A N 1
ATOM 1459 C CA . ASP A 1 187 ? -24.402 8.549 16.262 1.00 92.00 187 ASP A CA 1
ATOM 1460 C C . ASP A 1 187 ? -24.798 7.674 17.463 1.00 92.00 187 ASP A C 1
ATOM 1462 O O . ASP A 1 187 ? -25.624 8.066 18.288 1.00 92.00 187 ASP A O 1
ATOM 1466 N N . ILE A 1 188 ? -24.172 6.500 17.615 1.00 87.50 188 ILE A N 1
ATOM 1467 C CA . ILE A 1 188 ? -24.404 5.605 18.760 1.00 87.50 188 ILE A CA 1
ATOM 1468 C C . ILE A 1 188 ? -23.966 6.264 20.073 1.00 87.50 188 ILE A C 1
ATOM 1470 O O . ILE A 1 188 ? -24.659 6.145 21.086 1.00 87.50 188 ILE A O 1
ATOM 1474 N N . VAL A 1 189 ? -22.817 6.945 20.085 1.00 91.31 189 VAL A N 1
ATOM 1475 C CA . VAL A 1 189 ? -22.308 7.637 21.279 1.00 91.31 189 VAL A CA 1
ATOM 1476 C C . VAL A 1 189 ? -23.223 8.792 21.674 1.00 91.31 189 VAL A C 1
ATOM 1478 O O . VAL A 1 189 ? -23.491 8.969 22.865 1.00 91.31 189 VAL A O 1
ATOM 1481 N N . ASP A 1 190 ? -23.720 9.555 20.708 1.00 92.25 190 ASP A N 1
ATOM 1482 C CA . ASP A 1 190 ? -24.626 10.669 20.970 1.00 92.25 190 ASP A CA 1
ATOM 1483 C C . ASP A 1 190 ? -26.002 10.176 21.439 1.00 92.25 190 ASP A C 1
ATOM 1485 O O . ASP A 1 190 ? -26.517 10.689 22.435 1.00 92.25 190 ASP A O 1
ATOM 1489 N N . ALA A 1 191 ? -26.530 9.096 20.851 1.00 87.50 191 ALA A N 1
ATOM 1490 C CA . ALA A 1 191 ? -27.731 8.425 21.350 1.00 87.50 191 ALA A CA 1
ATOM 1491 C C . ALA A 1 191 ? -27.550 7.926 22.797 1.00 87.50 191 ALA A C 1
ATOM 1493 O O . ALA A 1 191 ? -28.399 8.164 23.653 1.00 87.50 191 ALA A O 1
ATOM 1494 N N . LEU A 1 192 ? -26.406 7.309 23.117 1.00 87.56 192 LEU A N 1
ATOM 1495 C CA . LEU A 1 192 ? -26.075 6.879 24.482 1.00 87.56 192 LEU A CA 1
ATOM 1496 C C . LEU A 1 192 ? -26.005 8.045 25.471 1.00 87.56 192 LEU A C 1
ATOM 1498 O O . LEU A 1 192 ? -26.400 7.899 26.629 1.00 87.56 192 LEU A O 1
ATOM 1502 N N . ARG A 1 193 ? -25.472 9.195 25.052 1.00 88.50 193 ARG A N 1
ATOM 1503 C CA . ARG A 1 193 ? -25.434 10.403 25.888 1.00 88.50 193 ARG A CA 1
ATOM 1504 C C . ARG A 1 193 ? -26.838 10.934 26.157 1.00 88.50 193 ARG A C 1
ATOM 1506 O O . ARG A 1 193 ? -27.118 11.300 27.295 1.00 88.50 193 ARG A O 1
ATOM 1513 N N . GLN A 1 194 ? -27.705 10.927 25.149 1.00 89.75 194 GLN A N 1
ATOM 1514 C CA . GLN A 1 194 ? -29.089 11.380 25.265 1.00 89.75 194 GLN A CA 1
ATOM 1515 C C . GLN A 1 194 ? -29.944 10.440 26.135 1.00 89.75 194 GLN A C 1
ATOM 1517 O O . GLN A 1 194 ? -30.705 10.893 26.988 1.00 89.75 194 GLN A O 1
ATOM 1522 N N . GLU A 1 195 ? -29.774 9.125 26.008 1.00 84.56 195 GLU A N 1
ATOM 1523 C CA . GLU A 1 195 ? -30.404 8.147 26.910 1.00 84.56 195 GLU A CA 1
ATOM 1524 C C . GLU A 1 195 ? -29.920 8.327 28.358 1.00 84.56 195 GLU A C 1
ATOM 1526 O O . GLU A 1 195 ? -30.697 8.290 29.309 1.00 84.56 195 GLU A O 1
ATOM 1531 N N . ARG A 1 196 ? -28.630 8.615 28.568 1.00 85.62 196 ARG A N 1
ATOM 1532 C CA . ARG A 1 196 ? -28.112 8.905 29.915 1.00 85.62 196 ARG A CA 1
ATOM 1533 C C . ARG A 1 196 ? -28.689 10.185 30.515 1.00 85.62 196 ARG A C 1
ATOM 1535 O O . ARG A 1 196 ? -28.940 10.196 31.717 1.00 85.62 196 ARG A O 1
ATOM 1542 N N . SER A 1 197 ? -28.884 11.239 29.721 1.00 86.94 197 SER A N 1
ATOM 1543 C CA . SER A 1 197 ? -29.497 12.474 30.222 1.00 86.94 197 SER A CA 1
ATOM 1544 C C . SER A 1 197 ? -30.969 12.260 30.567 1.00 86.94 197 SER A C 1
ATOM 1546 O O . SER A 1 197 ? -31.381 12.598 31.667 1.00 86.94 197 SER A O 1
ATOM 1548 N N . THR A 1 198 ? -31.737 11.588 29.706 1.00 83.81 198 THR A N 1
ATOM 1549 C CA . THR A 1 198 ? -33.152 11.276 29.992 1.00 83.81 198 THR A CA 1
ATOM 1550 C C . THR A 1 198 ? -33.319 10.357 31.210 1.00 83.81 198 THR A C 1
ATOM 1552 O O . THR A 1 198 ? -34.246 10.533 32.003 1.00 83.81 198 THR A O 1
ATOM 1555 N N . HIS A 1 199 ? -32.396 9.416 31.433 1.00 77.62 199 HIS A N 1
ATOM 1556 C CA . HIS A 1 199 ? -32.346 8.618 32.660 1.00 77.62 199 HIS A CA 1
ATOM 1557 C C . HIS A 1 199 ? -31.995 9.426 33.919 1.00 77.62 199 HIS A C 1
ATOM 1559 O O . HIS A 1 199 ? -32.451 9.080 35.010 1.00 77.62 199 HIS A O 1
ATOM 1565 N N . ALA A 1 200 ? -31.178 10.473 33.799 1.00 82.75 200 ALA A N 1
ATOM 1566 C CA . ALA A 1 200 ? -30.904 11.381 34.909 1.00 82.75 200 ALA A CA 1
ATOM 1567 C C . ALA A 1 200 ? -32.146 12.225 35.240 1.00 82.75 200 ALA A C 1
ATOM 1569 O O . ALA A 1 200 ? -32.565 12.240 36.395 1.00 82.75 200 ALA A O 1
ATOM 1570 N N . ASP A 1 201 ? -32.792 12.799 34.223 1.00 81.62 201 ASP A N 1
ATOM 1571 C CA . ASP A 1 201 ? -34.002 13.618 34.373 1.00 81.62 201 ASP A CA 1
ATOM 1572 C C . ASP A 1 201 ? -35.164 12.808 34.979 1.00 81.62 201 ASP A C 1
ATOM 1574 O O . ASP A 1 201 ? -35.874 13.270 35.869 1.00 81.62 201 ASP A O 1
ATOM 1578 N N . THR A 1 202 ? -35.344 11.552 34.552 1.00 77.50 202 THR A N 1
ATOM 1579 C CA . THR A 1 202 ? -36.370 10.656 35.122 1.00 77.50 202 THR A CA 1
ATOM 1580 C C . THR A 1 202 ? -36.078 10.246 36.562 1.00 77.50 202 THR A C 1
ATOM 1582 O O . THR A 1 202 ? -37.018 10.064 37.334 1.00 77.50 202 THR A O 1
ATOM 1585 N N . ARG A 1 203 ? -34.804 10.121 36.957 1.00 77.88 203 ARG A N 1
ATOM 1586 C CA . ARG A 1 203 ? -34.433 9.899 38.364 1.00 77.88 203 ARG A CA 1
ATOM 1587 C C . ARG A 1 203 ? -34.720 11.124 39.219 1.00 77.88 203 ARG A C 1
ATOM 1589 O O . ARG A 1 203 ? -35.234 10.966 40.318 1.00 77.88 203 ARG A O 1
ATOM 1596 N N . GLU A 1 204 ? -34.410 12.314 38.721 1.00 82.88 204 GLU A N 1
ATOM 1597 C CA . GLU A 1 204 ? -34.694 13.566 39.424 1.00 82.88 204 GLU A CA 1
ATOM 1598 C C . GLU A 1 204 ? -36.208 13.758 39.605 1.00 82.88 204 GLU A C 1
ATOM 1600 O O . GLU A 1 204 ? -36.675 13.984 40.719 1.00 82.88 204 GLU A O 1
ATOM 1605 N N . TYR A 1 205 ? -36.992 13.495 38.555 1.00 78.19 205 TYR A N 1
ATOM 1606 C CA . TYR A 1 205 ? -38.453 13.510 38.627 1.00 78.19 205 TYR A CA 1
ATOM 1607 C C . TYR A 1 205 ? -39.020 12.456 39.593 1.00 78.19 205 TYR A C 1
ATOM 1609 O O . TYR A 1 205 ? -39.972 12.729 40.319 1.00 78.19 205 TYR A O 1
ATOM 1617 N N . ALA A 1 206 ? -38.440 11.250 39.639 1.00 79.69 206 ALA A N 1
ATOM 1618 C CA . ALA A 1 206 ? -38.858 10.218 40.589 1.00 79.69 206 ALA A CA 1
ATOM 1619 C C . ALA A 1 206 ? -38.646 10.664 42.046 1.00 79.69 206 ALA A C 1
ATOM 1621 O O . ALA A 1 206 ? -39.541 10.478 42.867 1.00 79.69 206 ALA A O 1
ATOM 1622 N N . VAL A 1 207 ? -37.517 11.317 42.343 1.00 85.88 207 VAL A N 1
ATOM 1623 C CA . VAL A 1 207 ? -37.227 11.879 43.673 1.00 85.88 207 VAL A CA 1
ATOM 1624 C C . VAL A 1 207 ? -38.218 12.991 44.036 1.00 85.88 207 VAL A C 1
ATOM 1626 O O . VAL A 1 207 ? -38.704 13.037 45.165 1.00 85.88 207 VAL A O 1
ATOM 1629 N N . GLU A 1 208 ? -38.569 13.868 43.091 1.00 83.06 208 GLU A N 1
ATOM 1630 C CA . GLU A 1 208 ? -39.583 14.909 43.315 1.00 83.06 208 GLU A CA 1
ATOM 1631 C C . GLU A 1 208 ? -40.979 14.324 43.574 1.00 83.06 208 GLU A C 1
ATOM 1633 O O . GLU A 1 208 ? -41.699 14.795 44.457 1.00 83.06 208 GLU A O 1
ATOM 1638 N N . VAL A 1 209 ? -41.366 13.279 42.837 1.00 80.88 209 VAL A N 1
ATOM 1639 C CA . VAL A 1 209 ? -42.646 12.583 43.035 1.00 80.88 209 VAL A CA 1
ATOM 1640 C C . VAL A 1 209 ? -42.680 11.865 44.382 1.00 80.88 209 VAL A C 1
ATOM 1642 O O . VAL A 1 209 ? -43.690 11.954 45.077 1.00 80.88 209 VAL A O 1
ATOM 1645 N N . GLU A 1 210 ? -41.598 11.193 44.779 1.00 81.44 210 GLU A N 1
ATOM 1646 C CA . GLU A 1 210 ? -41.478 10.574 46.104 1.00 81.44 210 GLU A CA 1
ATOM 1647 C C . GLU A 1 210 ? -41.635 11.620 47.215 1.00 81.44 210 GLU A C 1
ATOM 1649 O O . GLU A 1 210 ? -42.462 11.436 48.107 1.00 81.44 210 GLU A O 1
ATOM 1654 N N . ALA A 1 211 ? -40.953 12.764 47.105 1.00 83.94 211 ALA A N 1
ATOM 1655 C CA . ALA A 1 211 ? -41.070 13.859 48.068 1.00 83.94 211 ALA A CA 1
ATOM 1656 C C . ALA A 1 211 ? -42.492 14.451 48.132 1.00 83.94 211 ALA A C 1
ATOM 1658 O O . ALA A 1 211 ? -42.992 14.766 49.215 1.00 83.94 211 ALA A O 1
ATOM 1659 N N . LEU A 1 212 ? -43.174 14.586 46.988 1.00 80.69 212 LEU A N 1
ATOM 1660 C CA . LEU A 1 212 ? -44.570 15.028 46.940 1.00 80.69 212 LEU A CA 1
ATOM 1661 C C . LEU A 1 212 ? -45.506 14.010 47.593 1.00 80.69 212 LEU A C 1
ATOM 1663 O O . LEU A 1 212 ? -46.381 14.402 48.362 1.00 80.69 212 LEU A O 1
ATOM 1667 N N . LEU A 1 213 ? -45.331 12.717 47.319 1.00 78.25 213 LEU A N 1
ATOM 1668 C CA . LEU A 1 213 ? -46.127 11.656 47.938 1.00 78.25 213 LEU A CA 1
ATOM 1669 C C . LEU A 1 213 ? -45.937 11.627 49.459 1.00 78.25 213 LEU A C 1
ATOM 1671 O O . LEU A 1 213 ? -46.919 11.477 50.181 1.00 78.25 213 LEU A O 1
ATOM 1675 N N . GLU A 1 214 ? -44.717 11.841 49.950 1.00 80.06 214 GLU A N 1
ATOM 1676 C CA . GLU A 1 214 ? -44.410 11.938 51.383 1.00 80.06 214 GLU A CA 1
ATOM 1677 C C . GLU A 1 214 ? -45.046 13.185 52.025 1.00 80.06 214 GLU A C 1
ATOM 1679 O O . GLU A 1 214 ? -45.653 13.117 53.099 1.00 80.06 214 GLU A O 1
ATOM 1684 N N . ALA A 1 215 ? -44.995 14.330 51.338 1.00 80.12 215 ALA A N 1
ATOM 1685 C CA . ALA A 1 215 ? -45.666 15.552 51.775 1.00 80.12 215 ALA A CA 1
ATOM 1686 C C . ALA A 1 215 ? -47.196 15.383 51.823 1.00 80.12 215 ALA A C 1
ATOM 1688 O O . ALA A 1 215 ? -47.836 15.771 52.799 1.00 80.12 215 ALA A O 1
ATOM 1689 N N . TYR A 1 216 ? -47.797 14.743 50.817 1.00 76.94 216 TYR A N 1
ATOM 1690 C CA . TYR A 1 216 ? -49.230 14.449 50.817 1.00 76.94 216 TYR A CA 1
ATOM 1691 C C . TYR A 1 216 ? -49.610 13.408 51.870 1.00 76.94 216 TYR A C 1
ATOM 1693 O O . TYR A 1 216 ? -50.642 13.578 52.513 1.00 76.94 216 TYR A O 1
ATOM 1701 N N . ALA A 1 217 ? -48.802 12.368 52.087 1.00 73.06 217 ALA A N 1
ATOM 1702 C CA . ALA A 1 217 ? -49.032 11.379 53.139 1.00 73.06 217 ALA A CA 1
ATOM 1703 C C . ALA A 1 217 ? -49.026 12.039 54.526 1.00 73.06 217 ALA A C 1
ATOM 1705 O O . ALA A 1 217 ? -49.956 11.843 55.305 1.00 73.06 217 ALA A O 1
ATOM 1706 N N . THR A 1 218 ? -48.051 12.910 54.794 1.00 72.38 218 THR A N 1
ATOM 1707 C CA . THR A 1 218 ? -47.976 13.655 56.061 1.00 72.38 218 THR A CA 1
ATOM 1708 C C . THR A 1 218 ? -49.092 14.695 56.218 1.00 72.38 218 THR A C 1
ATOM 1710 O O . THR A 1 218 ? -49.557 14.933 57.333 1.00 72.38 218 THR A O 1
ATOM 1713 N N . GLU A 1 219 ? -49.570 15.322 55.138 1.00 68.69 219 GLU A N 1
ATOM 1714 C CA . GLU A 1 219 ? -50.770 16.173 55.178 1.00 68.69 219 GLU A CA 1
ATOM 1715 C C . GLU A 1 219 ? -52.062 15.373 55.389 1.00 68.69 219 GLU A C 1
ATOM 1717 O O . GLU A 1 219 ? -52.963 15.841 56.089 1.00 68.69 219 GLU A O 1
ATOM 1722 N N . TRP A 1 220 ? -52.165 14.179 54.803 1.00 64.50 220 TRP A N 1
ATOM 1723 C CA . TRP A 1 220 ? -53.291 13.266 54.994 1.00 64.50 220 TRP A CA 1
ATOM 1724 C C . TRP A 1 220 ? -53.361 12.754 56.432 1.00 64.50 220 TRP A C 1
ATOM 1726 O O . TRP A 1 220 ? -54.432 12.818 57.030 1.00 64.50 220 TRP A O 1
ATOM 1736 N N . GLU A 1 221 ? -52.235 12.339 57.016 1.00 62.28 221 GLU A N 1
ATOM 1737 C CA . GLU A 1 221 ? -52.149 11.970 58.435 1.00 62.28 221 GLU A CA 1
ATOM 1738 C C . GLU A 1 221 ? -52.603 13.120 59.345 1.00 62.28 221 GLU A C 1
ATOM 1740 O O . GLU A 1 221 ? -53.414 12.909 60.239 1.00 62.28 221 GLU A O 1
ATOM 1745 N N . LYS A 1 222 ? -52.185 14.362 59.062 1.00 63.12 222 LYS A N 1
ATOM 1746 C CA . LYS A 1 222 ? -52.602 15.552 59.834 1.00 63.12 222 LYS A CA 1
ATOM 1747 C C . LYS A 1 222 ? -54.069 15.947 59.640 1.00 63.12 222 LYS A C 1
ATOM 1749 O O . LYS A 1 222 ? -54.651 16.590 60.510 1.00 63.12 222 LYS A O 1
ATOM 1754 N N . ARG A 1 223 ? -54.667 15.654 58.481 1.00 57.91 223 ARG A N 1
ATOM 1755 C CA . ARG A 1 223 ? -56.084 15.961 58.196 1.00 57.91 223 ARG A CA 1
ATOM 1756 C C . ARG A 1 223 ? -57.043 14.924 58.769 1.00 57.91 223 ARG A C 1
ATOM 1758 O O . ARG A 1 223 ? -58.223 15.237 58.924 1.00 57.91 223 ARG A O 1
ATOM 1765 N N . PHE A 1 224 ? -56.551 13.732 59.087 1.00 53.12 224 PHE A N 1
ATOM 1766 C CA . PHE A 1 224 ? -57.340 12.624 59.607 1.00 53.12 224 PHE A CA 1
ATOM 1767 C C . PHE A 1 224 ? -56.981 12.265 61.050 1.00 53.12 224 PHE A C 1
ATOM 1769 O O . PHE A 1 224 ? -56.905 11.095 61.407 1.00 53.12 224 PHE A O 1
ATOM 1776 N N . ASP A 1 225 ? -56.901 13.275 61.916 1.00 55.09 225 ASP A N 1
ATOM 1777 C CA . ASP A 1 225 ? -57.134 13.088 63.349 1.00 55.09 225 ASP A CA 1
ATOM 1778 C C . ASP A 1 225 ? -58.637 12.834 63.569 1.00 55.09 225 ASP A C 1
ATOM 1780 O O . ASP A 1 225 ? -59.411 13.716 63.956 1.00 55.09 225 ASP A O 1
ATOM 1784 N N . TYR A 1 226 ? -59.102 11.625 63.252 1.00 58.59 226 TYR A N 1
ATOM 1785 C CA . TYR A 1 226 ? -60.483 11.243 63.523 1.00 58.59 226 TYR A CA 1
ATOM 1786 C C . TYR A 1 226 ? -60.675 11.086 65.030 1.00 58.59 226 TYR A C 1
ATOM 1788 O O . TYR A 1 226 ? -60.313 10.073 65.620 1.00 58.59 226 TYR A O 1
ATOM 1796 N N . ALA A 1 227 ? -61.277 12.084 65.670 1.00 57.28 227 ALA A N 1
ATOM 1797 C CA . ALA A 1 227 ? -61.752 11.949 67.038 1.00 57.28 227 ALA A CA 1
ATOM 1798 C C . ALA A 1 227 ? -63.098 11.208 67.053 1.00 57.28 227 ALA A C 1
ATOM 1800 O O . ALA A 1 227 ? -64.027 11.558 66.319 1.00 57.28 227 ALA A O 1
ATOM 1801 N N . CYS A 1 228 ? -63.238 10.197 67.911 1.00 58.19 228 CYS A N 1
ATOM 1802 C CA . CYS A 1 228 ? -64.525 9.543 68.132 1.00 58.19 228 CYS A CA 1
ATOM 1803 C C . CYS A 1 228 ? -65.549 10.573 68.639 1.00 58.19 228 CYS A C 1
ATOM 1805 O O . CYS A 1 228 ? -65.359 11.169 69.699 1.00 58.19 228 CYS A O 1
ATOM 1807 N N . SER A 1 229 ? -66.667 10.752 67.931 1.00 52.62 229 SER A N 1
ATOM 1808 C CA . SER A 1 229 ? -67.703 11.740 68.278 1.00 52.62 229 SER A CA 1
ATOM 1809 C C . SER A 1 229 ? -68.383 11.494 69.633 1.00 52.62 229 SER A C 1
ATOM 1811 O O . SER A 1 229 ? -69.071 12.378 70.139 1.00 52.62 229 SER A O 1
ATOM 1813 N N . TYR A 1 230 ? -68.184 10.315 70.231 1.00 47.56 230 TYR A N 1
ATOM 1814 C CA . TYR A 1 230 ? -68.787 9.922 71.504 1.00 47.56 230 TYR A CA 1
ATOM 1815 C C . TYR A 1 230 ? -67.847 10.079 72.713 1.00 47.56 230 TYR A C 1
ATOM 1817 O O . TYR A 1 230 ? -68.309 10.422 73.797 1.00 47.56 230 TYR A O 1
ATOM 1825 N N . CYS A 1 231 ? -66.537 9.841 72.555 1.00 70.56 231 CYS A N 1
ATOM 1826 C CA . CYS A 1 231 ? -65.564 9.888 73.661 1.00 70.56 231 CYS A CA 1
ATOM 1827 C C . CYS A 1 231 ? -64.382 10.849 73.446 1.00 70.56 231 CYS A C 1
ATOM 1829 O O . CYS A 1 231 ? -63.583 11.035 74.360 1.00 70.56 231 CYS A O 1
ATOM 1831 N N . GLY A 1 232 ? -64.263 11.466 72.267 1.00 55.69 232 GLY A N 1
ATOM 1832 C CA . GLY A 1 232 ? -63.262 12.491 71.959 1.00 55.69 232 GLY A CA 1
ATOM 1833 C C . GLY A 1 232 ? -61.820 11.995 71.816 1.00 55.69 232 GLY A C 1
ATOM 1834 O O . GLY A 1 232 ? -60.923 12.820 71.675 1.00 55.69 232 GLY A O 1
ATOM 1835 N N . GLN A 1 233 ? -61.568 10.682 71.856 1.00 63.75 233 GLN A N 1
ATOM 1836 C CA . GLN A 1 233 ? -60.226 10.128 71.646 1.00 63.75 233 GLN A CA 1
ATOM 1837 C C . GLN A 1 233 ? -59.862 10.080 70.157 1.00 63.75 233 GLN A C 1
ATOM 1839 O O . GLN A 1 233 ? -60.713 9.746 69.329 1.00 63.75 233 GLN A O 1
ATOM 1844 N N . VAL A 1 234 ? -58.604 10.410 69.846 1.00 59.19 234 VAL A N 1
ATOM 1845 C CA . VAL A 1 234 ? -58.024 10.397 68.493 1.00 59.19 234 VAL A CA 1
ATOM 1846 C C . VAL A 1 234 ? -57.771 8.947 68.069 1.00 59.19 234 VAL A C 1
ATOM 1848 O O . VAL A 1 234 ? -57.120 8.197 68.793 1.00 59.19 234 VAL A O 1
ATOM 1851 N N . LEU A 1 235 ? -58.321 8.540 66.926 1.00 59.16 235 LEU A N 1
ATOM 1852 C CA . LEU A 1 235 ? -58.098 7.225 66.328 1.00 59.16 235 LEU A CA 1
ATOM 1853 C C . LEU A 1 235 ? -56.792 7.245 65.530 1.00 59.16 235 LEU A C 1
ATOM 1855 O O . LEU A 1 235 ? -56.719 7.863 64.472 1.00 59.16 235 LEU A O 1
ATOM 1859 N N . GLU A 1 236 ? -55.775 6.538 66.016 1.00 58.59 236 GLU A N 1
ATOM 1860 C CA . GLU A 1 236 ? -54.567 6.264 65.236 1.00 58.59 236 GLU A CA 1
ATOM 1861 C C . GLU A 1 236 ? -54.902 5.283 64.100 1.00 58.59 236 GLU A C 1
ATOM 1863 O O . GLU A 1 236 ? -55.464 4.208 64.332 1.00 58.59 236 GLU A O 1
ATOM 1868 N N . ALA A 1 237 ? -54.537 5.633 62.862 1.00 53.94 237 ALA A N 1
ATOM 1869 C CA . ALA A 1 237 ? -54.850 4.865 61.651 1.00 53.94 237 ALA A CA 1
ATOM 1870 C C . ALA A 1 237 ? -54.377 3.392 61.688 1.00 53.94 237 ALA A C 1
ATOM 1872 O O . ALA A 1 237 ? -54.912 2.553 60.963 1.00 53.94 237 ALA A O 1
ATOM 1873 N N . ALA A 1 238 ? -53.423 3.052 62.562 1.00 54.53 238 ALA A N 1
ATOM 1874 C CA . ALA A 1 238 ? -52.935 1.689 62.763 1.00 54.53 238 ALA A CA 1
ATOM 1875 C C . ALA A 1 238 ? -54.009 0.712 63.290 1.00 54.53 238 ALA A C 1
ATOM 1877 O O . ALA A 1 238 ? -53.951 -0.474 62.981 1.00 54.53 238 ALA A O 1
ATOM 1878 N N . LEU A 1 239 ? -55.013 1.196 64.030 1.00 53.94 239 LEU A N 1
ATOM 1879 C CA . LEU A 1 239 ? -56.054 0.359 64.650 1.00 53.94 239 LEU A CA 1
ATOM 1880 C C . LEU A 1 239 ? -57.218 0.006 63.706 1.00 53.94 239 LEU A C 1
ATOM 1882 O O . LEU A 1 239 ? -58.049 -0.829 64.048 1.00 53.94 239 LEU A O 1
ATOM 1886 N N . ALA A 1 240 ? -57.301 0.626 62.524 1.00 49.28 240 ALA A N 1
ATOM 1887 C CA . ALA A 1 240 ? -58.406 0.410 61.583 1.00 49.28 240 ALA A CA 1
ATOM 1888 C C . ALA A 1 240 ? -58.200 -0.793 60.640 1.00 49.28 240 ALA A C 1
ATOM 1890 O O . ALA A 1 240 ? -59.164 -1.269 60.044 1.00 49.28 240 ALA A O 1
ATOM 1891 N N . ASN A 1 241 ? -56.963 -1.285 60.507 1.00 43.72 241 ASN A N 1
ATOM 1892 C CA . ASN A 1 241 ? -56.600 -2.361 59.577 1.00 43.72 241 ASN A CA 1
ATOM 1893 C C . ASN A 1 241 ? -56.345 -3.717 60.260 1.00 43.72 241 ASN A C 1
ATOM 1895 O O . ASN A 1 241 ? -55.897 -4.649 59.591 1.00 43.72 241 ASN A O 1
ATOM 1899 N N . GLU A 1 242 ? -56.624 -3.862 61.560 1.00 44.06 242 GLU A N 1
ATOM 1900 C CA . GLU A 1 242 ? -56.629 -5.184 62.194 1.00 44.06 242 GLU A CA 1
ATOM 1901 C C . GLU A 1 242 ? -57.928 -5.927 61.825 1.00 44.06 242 GLU A C 1
ATOM 1903 O O . GLU A 1 242 ? -59.020 -5.451 62.148 1.00 44.06 242 GLU A O 1
ATOM 1908 N N . PRO A 1 243 ? -57.858 -7.075 61.122 1.00 42.81 243 PRO A N 1
ATOM 1909 C CA . PRO A 1 243 ? -59.036 -7.892 60.882 1.00 42.81 243 PRO A CA 1
ATOM 1910 C C . PRO A 1 243 ? -59.461 -8.547 62.202 1.00 42.81 243 PRO A C 1
ATOM 1912 O O . PRO A 1 243 ? -58.650 -9.209 62.851 1.00 42.81 243 PRO A O 1
ATOM 1915 N N . TYR A 1 244 ? -60.726 -8.346 62.582 1.00 44.06 244 TYR A N 1
ATOM 1916 C CA . TYR A 1 244 ? -61.378 -9.077 63.675 1.00 44.06 244 TYR A CA 1
ATOM 1917 C C . TYR A 1 244 ? -61.366 -10.594 63.449 1.00 44.06 244 TYR A C 1
ATOM 1919 O O . TYR A 1 244 ? -61.579 -11.025 62.290 1.00 44.06 244 TYR A O 1
#

Foldseek 3Di:
DDDDDDDDDVVVVVVVVVVVVVVVVVVVVVVVVVVVVVVVVVVVVVVVVVVVVVVVVVVVVVVVVVVVVVVVVVVVVVLVVVVVVVVVVLVVVVVVVVVLVVVVVVLVVQCVVLVVVVDPVSNVVSCVVCVCSCPPVVCVPVVDDDDPDPPPDPPVDPVVVVVVVVVVVVVVVVVVVVVVVVVVVVVVVVVVVVVVVVVVVVVVVVVVVVVVVVVVVVVVQVVQQDQDPPPRHGDDPVVPPDDD

Secondary structure (DSSP, 8-state):
--PPPP---HHHHHHHHHHHHHHHHHHHHHHHHHHHHHHHHHHHHHHHHHHHHHHHHHHHHHHHHHHHHHHHHHHHHHHHHHHHHHHHHHHHHHHHHHHHHHHHHHHHHHHHHHHHTT-HHHHHHHHHHHHHIIIIIHHHHHHSPPPSS----S---HHHHHHHHHHHHHHHHHHHHHHHHHHHHHHHHHHHHHHHHHHHHHHHHHHHHHHHHHHHHHHHHHH--EE-TTT--EE-GGGGS---

Organism: Perkinsus olseni (NCBI:txid32597)

Sequence (244 aa):
MGSPRAASSPSRAITEVCEAKLRLMEGSLRELESGKAAALEEEILRTDAKLEELGQLADAATRDLREDFEQAMELLQSTRRVKEHMLVDHRQQLGNVAERIAALRSARDEGLKAFEAADHAEMVSFLSKHASTYSQECWQLLARPLPRSIQVPLDDIPFEVAKRRDLLREAQCSEKLASMKNEVLCDIVDALRQERSTHADTREYAVEVEALLEAYATEWEKRFDYACSYCGQVLEAALANEPY

pLDDT: mean 75.56, std 13.68, range [35.94, 94.69]